Protein AF-A0A931V2C5-F1 (afdb_monomer_lite)

Secondary structure (DSSP, 8-state):
---HHHHHHHHHHHHHHHHHHHHHHHHTT--TTSEEEEETTTTEEEEEETTEEEE--EEEEEEEEETTTTEEEETTT-TTS-GGGGHHHHHHHHHHHHHT-GGGT-SEEE-SSHHHHHHHHHHHHHHTT-SEEEEEEETTEEEEEEEE-PSP--S-TTHHHHHHHTTS-S---PPPPPPP-------------------------------PPPP-PPPP--GGGSPPHHHHHHHHHHHHHTS-HHHHTTEEEEEEEEEEEPPSSSTT--EEEEEEEEEETTS-PPEEEPPPHHHHHHHHHHHHHHHHTT---SEEEEEEEEETTEEEEEEEEE-

Sequence (335 aa):
MPTSTEKFQKLLAAYEDEVQRKQHKMGRRVDPRDEVQPNWITGYCTFLRGQTVVWSPSFELIGTWRPSTGSWLWGFADPSVEWKLRTRMEEVRKQGASWGIDMLVHETLTLASEQQAWELATVATAVTRADAMYRLQEADEQRFLALFDGPPASRSSTSMRALRESQMNMPAVQIPPNPASPALRRLATPMPASSPGGWHGPGGSLPASSVSAPASSAPAPSSEREPTAATHAEIAQRLFDVVPYIHQQHIGTITLLARAVPPTGPIGSVAFDLKLTLRPSTGGPDVHLQPTAALHDALVSLWMRCRDRGAGYRFITARLENGPQGLVPHIVLEW

Structure (mmCIF, N/CA/C/O backbone):
data_AF-A0A931V2C5-F1
#
_entry.id   AF-A0A931V2C5-F1
#
loop_
_atom_site.group_PDB
_atom_site.id
_atom_site.type_symbol
_atom_site.label_atom_id
_atom_site.label_alt_id
_atom_site.label_comp_id
_atom_site.label_asym_id
_atom_site.label_entity_id
_atom_site.label_seq_id
_atom_site.pdbx_PDB_ins_code
_atom_site.Cartn_x
_atom_site.Cartn_y
_atom_site.Cartn_z
_atom_site.occupancy
_atom_site.B_iso_or_equiv
_atom_site.auth_seq_id
_atom_site.auth_comp_id
_atom_site.auth_asym_id
_atom_site.auth_atom_id
_atom_site.pdbx_PDB_model_num
ATOM 1 N N . MET A 1 1 ? -24.639 -7.459 25.568 1.00 86.25 1 MET A N 1
ATOM 2 C CA . MET A 1 1 ? -23.821 -7.563 24.340 1.00 86.25 1 MET A CA 1
ATOM 3 C C . MET A 1 1 ? -22.645 -6.617 24.501 1.00 86.25 1 MET A C 1
ATOM 5 O O . MET A 1 1 ? -22.901 -5.515 24.971 1.00 86.25 1 MET A O 1
ATOM 9 N N . PRO A 1 2 ? -21.407 -7.025 24.182 1.00 94.31 2 PRO A N 1
ATOM 10 C CA . PRO A 1 2 ? -20.257 -6.133 24.282 1.00 94.31 2 PRO A CA 1
ATOM 11 C C . PRO A 1 2 ? -20.396 -4.959 23.305 1.00 94.31 2 PRO A C 1
ATOM 13 O O . PRO A 1 2 ? -20.860 -5.146 22.173 1.00 94.31 2 PRO A O 1
ATOM 16 N N . THR A 1 3 ? -20.006 -3.767 23.747 1.00 97.62 3 THR A N 1
ATOM 17 C CA . THR A 1 3 ? -19.972 -2.551 22.924 1.00 97.62 3 THR A CA 1
ATOM 18 C C . THR A 1 3 ? -18.904 -2.656 21.829 1.00 97.62 3 THR A C 1
ATOM 20 O O . THR A 1 3 ? -17.984 -3.472 21.909 1.00 97.62 3 THR A O 1
ATOM 23 N N . SER A 1 4 ? -19.011 -1.815 20.798 1.00 97.19 4 SER A N 1
ATOM 24 C CA . SER A 1 4 ? -18.011 -1.698 19.723 1.00 97.19 4 SER A CA 1
ATOM 25 C C . SER A 1 4 ? -16.592 -1.482 20.281 1.00 97.19 4 SER A C 1
ATOM 27 O O . SER A 1 4 ? -15.657 -2.197 19.917 1.00 97.19 4 SER A O 1
ATOM 29 N N . THR A 1 5 ? -16.455 -0.593 21.271 1.00 97.56 5 THR A N 1
ATOM 30 C CA . THR A 1 5 ? -15.188 -0.304 21.958 1.00 97.56 5 THR A CA 1
ATOM 31 C C . THR A 1 5 ? -14.649 -1.503 22.740 1.00 97.56 5 THR A C 1
ATOM 33 O O . THR A 1 5 ? -13.467 -1.817 22.635 1.00 97.56 5 THR A O 1
ATOM 36 N N . GLU A 1 6 ? -15.492 -2.217 23.494 1.00 98.12 6 GLU A N 1
ATOM 37 C CA . GLU A 1 6 ? -15.067 -3.413 24.243 1.00 98.12 6 GLU A CA 1
ATOM 38 C C . GLU A 1 6 ? -14.573 -4.524 23.309 1.00 98.12 6 GLU A C 1
ATOM 40 O O . GLU A 1 6 ? -13.581 -5.196 23.601 1.00 98.12 6 GLU A O 1
ATOM 45 N N . LYS A 1 7 ? -15.236 -4.707 22.160 1.00 98.44 7 LYS A N 1
ATOM 46 C CA . LYS A 1 7 ? -14.791 -5.654 21.131 1.00 98.44 7 LYS A CA 1
ATOM 47 C C . LYS A 1 7 ? -13.444 -5.249 20.537 1.00 98.44 7 LYS A C 1
ATOM 49 O O . LYS A 1 7 ? -12.586 -6.115 20.387 1.00 98.44 7 LYS A O 1
ATOM 54 N N . PHE A 1 8 ? -13.253 -3.964 20.231 1.00 98.38 8 PHE A N 1
ATOM 55 C CA . PHE A 1 8 ? -11.980 -3.447 19.726 1.00 98.38 8 PHE A CA 1
ATOM 56 C C . PHE A 1 8 ? -10.843 -3.675 20.725 1.00 98.38 8 PHE A C 1
ATOM 58 O O . PHE A 1 8 ? -9.819 -4.237 20.357 1.00 98.38 8 PHE A O 1
ATOM 65 N N . GLN A 1 9 ? -11.045 -3.330 21.998 1.00 98.44 9 GLN A N 1
ATOM 66 C CA . GLN A 1 9 ? -10.029 -3.511 23.039 1.00 98.44 9 GLN A CA 1
ATOM 67 C C . GLN A 1 9 ? -9.667 -4.988 23.245 1.00 98.44 9 GLN A C 1
ATOM 69 O O . GLN A 1 9 ? -8.495 -5.338 23.367 1.00 98.44 9 GLN A O 1
ATOM 74 N N . LYS A 1 10 ? -10.657 -5.888 23.192 1.00 98.19 10 LYS A N 1
ATOM 75 C CA . LYS A 1 10 ? -10.404 -7.335 23.223 1.00 98.19 10 LYS A CA 1
ATOM 76 C C . LYS A 1 10 ? -9.586 -7.810 22.017 1.00 98.19 10 LYS A C 1
ATOM 78 O O . LYS A 1 10 ? -8.737 -8.684 22.166 1.00 98.19 10 LYS A O 1
ATOM 83 N N . LEU A 1 11 ? -9.860 -7.265 20.832 1.00 97.88 11 LEU A N 1
ATOM 84 C CA . LEU A 1 11 ? -9.145 -7.598 19.602 1.00 97.88 11 LEU A CA 1
ATOM 85 C C . LEU A 1 11 ? -7.701 -7.080 19.627 1.00 97.88 11 LEU A C 1
ATOM 87 O O . LEU A 1 11 ? -6.785 -7.818 19.281 1.00 97.88 11 LEU A O 1
ATOM 91 N N . LEU A 1 12 ? -7.502 -5.842 20.083 1.00 98.00 12 LEU A N 1
ATOM 92 C CA . LEU A 1 12 ? -6.189 -5.235 20.276 1.00 98.00 12 LEU A CA 1
ATOM 93 C C . LEU A 1 12 ? -5.324 -6.098 21.199 1.00 98.00 12 LEU A C 1
ATOM 95 O O . LEU A 1 12 ? -4.242 -6.516 20.794 1.00 98.00 12 LEU A O 1
ATOM 99 N N . ALA A 1 13 ? -5.843 -6.452 22.378 1.00 97.88 13 ALA A N 1
ATOM 100 C CA . ALA A 1 13 ? -5.136 -7.300 23.336 1.00 97.88 13 ALA A CA 1
ATOM 101 C C . ALA A 1 13 ? -4.763 -8.680 22.757 1.00 97.88 13 ALA A C 1
ATOM 103 O O . ALA A 1 13 ? -3.748 -9.258 23.131 1.00 97.88 13 ALA A O 1
ATOM 104 N N . ALA A 1 14 ? -5.561 -9.217 21.827 1.00 98.12 14 ALA A N 1
ATOM 105 C CA . ALA A 1 14 ? -5.266 -10.491 21.173 1.00 98.12 14 ALA A CA 1
ATOM 106 C C . ALA A 1 14 ? -4.125 -10.403 20.141 1.00 98.12 14 ALA A C 1
ATOM 108 O O . ALA A 1 14 ? -3.489 -11.419 19.856 1.00 98.12 14 ALA A O 1
ATOM 109 N N . TYR A 1 15 ? -3.870 -9.219 19.573 1.00 97.56 15 TYR A N 1
ATOM 110 C CA . TYR A 1 15 ? -2.898 -9.023 18.493 1.00 97.56 15 TYR A CA 1
ATOM 111 C C . TYR A 1 15 ? -1.631 -8.268 18.895 1.00 97.56 15 TYR A C 1
ATOM 113 O O . TYR A 1 15 ? -0.630 -8.364 18.181 1.00 97.56 15 TYR A O 1
ATOM 121 N N . GLU A 1 16 ? -1.647 -7.551 20.017 1.00 94.31 16 GLU A N 1
ATOM 122 C CA . GLU A 1 16 ? -0.544 -6.697 20.466 1.00 94.31 16 GLU A CA 1
ATOM 123 C C . GLU A 1 16 ? 0.798 -7.446 20.504 1.00 94.31 16 GLU A C 1
ATOM 125 O O . GLU A 1 16 ? 1.749 -7.036 19.835 1.00 94.31 16 GLU A O 1
ATOM 130 N N . ASP A 1 17 ? 0.849 -8.609 21.159 1.00 95.00 17 ASP A N 1
ATOM 131 C CA . ASP A 1 17 ? 2.060 -9.437 21.252 1.00 95.00 17 ASP A CA 1
ATOM 132 C C . ASP A 1 17 ? 2.593 -9.882 19.880 1.00 95.00 17 ASP A C 1
ATOM 134 O O . ASP A 1 17 ? 3.806 -9.946 19.648 1.00 95.00 17 ASP A O 1
ATOM 138 N N . GLU A 1 18 ? 1.704 -10.241 18.950 1.00 96.75 18 GLU A N 1
ATOM 139 C CA . GLU A 1 18 ? 2.108 -10.668 17.609 1.00 96.75 18 GLU A CA 1
ATOM 140 C C . GLU A 1 18 ? 2.740 -9.509 16.839 1.00 96.75 18 GLU A C 1
ATOM 142 O O . GLU A 1 18 ? 3.832 -9.658 16.274 1.00 96.75 18 GLU A O 1
ATOM 147 N N . VAL A 1 19 ? 2.072 -8.355 16.839 1.00 95.12 19 VAL A N 1
ATOM 148 C CA . VAL A 1 19 ? 2.539 -7.158 16.141 1.00 95.12 19 VAL A CA 1
ATOM 149 C C . VAL A 1 19 ? 3.826 -6.642 16.776 1.00 95.12 19 VAL A C 1
ATOM 151 O O . VAL A 1 19 ? 4.760 -6.301 16.053 1.00 95.12 19 VAL A O 1
ATOM 154 N N . GLN A 1 20 ? 3.958 -6.677 18.102 1.00 93.69 20 GLN A N 1
ATOM 155 C CA . GLN A 1 20 ? 5.188 -6.282 18.785 1.00 93.69 20 GLN A CA 1
ATOM 156 C C . GLN A 1 20 ? 6.372 -7.185 18.402 1.00 93.69 20 GLN A C 1
ATOM 158 O O . GLN A 1 20 ? 7.465 -6.687 18.121 1.00 93.69 20 GLN A O 1
ATOM 163 N N . ARG A 1 21 ? 6.173 -8.509 18.302 1.00 95.25 21 ARG A N 1
ATOM 164 C CA . ARG A 1 21 ? 7.218 -9.434 17.813 1.00 95.25 21 ARG A CA 1
ATOM 165 C C . ARG A 1 21 ? 7.632 -9.131 16.372 1.00 95.25 21 ARG A C 1
ATOM 167 O O . ARG A 1 21 ? 8.823 -9.170 16.052 1.00 95.25 21 ARG A O 1
ATOM 174 N N . LYS A 1 22 ? 6.663 -8.822 15.510 1.00 94.50 22 LYS A N 1
ATOM 175 C CA . LYS A 1 22 ? 6.876 -8.400 14.117 1.00 94.50 22 LYS A CA 1
ATOM 176 C C . LYS A 1 22 ? 7.671 -7.092 14.028 1.00 94.50 22 LYS A C 1
ATOM 178 O O . LYS A 1 22 ? 8.692 -7.041 13.341 1.00 94.50 22 LYS A O 1
ATOM 183 N N . GLN A 1 23 ? 7.307 -6.096 14.834 1.00 92.06 23 GLN A N 1
ATOM 184 C CA . GLN A 1 23 ? 8.038 -4.832 14.956 1.00 92.06 23 GLN A CA 1
ATOM 185 C C . GLN A 1 23 ? 9.469 -5.027 15.457 1.00 92.06 23 GLN A C 1
ATOM 187 O O . GLN A 1 23 ? 10.400 -4.451 14.898 1.00 92.06 23 GLN A O 1
ATOM 192 N N . HIS A 1 24 ? 9.682 -5.900 16.445 1.00 89.81 24 HIS A N 1
ATOM 193 C CA . HIS A 1 24 ? 11.029 -6.231 16.919 1.00 89.81 24 HIS A CA 1
ATOM 194 C C . HIS A 1 24 ? 11.884 -6.878 15.825 1.00 89.81 24 HIS A C 1
ATOM 196 O O . HIS A 1 24 ? 13.068 -6.574 15.688 1.00 89.81 24 HIS A O 1
ATOM 202 N N . LYS A 1 25 ? 11.295 -7.757 15.004 1.00 92.88 25 LYS A N 1
ATOM 203 C CA . LYS A 1 25 ? 11.976 -8.353 13.844 1.00 92.88 25 LYS A CA 1
ATOM 204 C C . LYS A 1 25 ? 12.350 -7.287 12.807 1.00 92.88 25 LYS A C 1
ATOM 206 O O . LYS A 1 25 ? 13.467 -7.335 12.291 1.00 92.88 25 LYS A O 1
ATOM 211 N N . MET A 1 26 ? 11.464 -6.326 12.534 1.00 92.44 26 MET A N 1
ATOM 212 C CA . MET A 1 26 ? 11.751 -5.185 11.656 1.00 92.44 26 MET A CA 1
ATOM 213 C C . MET A 1 26 ? 12.874 -4.303 12.209 1.00 92.44 26 MET A C 1
ATOM 215 O O . MET A 1 26 ? 13.790 -3.960 11.465 1.00 92.44 26 MET A O 1
ATOM 219 N N . GLY A 1 27 ? 12.855 -3.991 13.508 1.00 88.56 27 GLY A N 1
ATOM 220 C CA . GLY A 1 27 ? 13.865 -3.153 14.164 1.00 88.56 27 GLY A CA 1
ATOM 221 C C . GLY A 1 27 ? 15.285 -3.729 14.130 1.00 88.56 27 GLY A C 1
ATOM 222 O O . GLY A 1 27 ? 16.250 -3.013 14.363 1.00 88.56 27 GLY A O 1
ATOM 223 N N . ARG A 1 28 ? 15.450 -5.017 13.792 1.00 92.38 28 ARG A N 1
ATOM 224 C CA . ARG A 1 28 ? 16.770 -5.613 13.512 1.00 92.38 28 ARG A CA 1
ATOM 225 C C . ARG A 1 28 ? 17.296 -5.307 12.108 1.00 92.38 28 ARG A C 1
ATOM 227 O O . ARG A 1 28 ? 18.480 -5.508 11.855 1.00 92.38 28 ARG A O 1
ATOM 234 N N . ARG A 1 29 ? 16.421 -4.913 11.181 1.00 92.44 29 ARG A N 1
ATOM 235 C CA . ARG A 1 29 ? 16.759 -4.604 9.784 1.00 92.44 29 ARG A CA 1
ATOM 236 C C . ARG A 1 29 ? 16.933 -3.104 9.574 1.00 92.44 29 ARG A C 1
ATOM 238 O O . ARG A 1 29 ? 17.895 -2.695 8.930 1.00 92.44 29 ARG A O 1
ATOM 245 N N . VAL A 1 30 ? 16.009 -2.320 10.121 1.00 93.69 30 VAL A N 1
ATOM 246 C CA . VAL A 1 30 ? 15.920 -0.868 9.933 1.00 93.69 30 VAL A CA 1
ATOM 247 C C . VAL A 1 30 ? 16.452 -0.145 11.166 1.00 93.69 30 VAL A C 1
ATOM 249 O O . VAL A 1 30 ? 16.073 -0.475 12.288 1.00 93.69 30 VAL A O 1
ATOM 252 N N . ASP A 1 31 ? 17.302 0.853 10.947 1.00 93.12 31 ASP A N 1
ATOM 253 C CA . ASP A 1 31 ? 17.761 1.792 11.970 1.00 93.12 31 ASP A CA 1
ATOM 254 C C . ASP A 1 31 ? 16.848 3.035 11.983 1.00 93.12 31 ASP A C 1
ATOM 256 O O . ASP A 1 31 ? 16.437 3.491 10.915 1.00 93.12 31 ASP A O 1
ATOM 260 N N . PRO A 1 32 ? 16.537 3.638 13.146 1.00 90.44 32 PRO A N 1
ATOM 261 C CA . PRO A 1 32 ? 15.770 4.886 13.214 1.00 90.44 32 PRO A CA 1
ATOM 262 C C . PRO A 1 32 ? 16.357 6.065 12.419 1.00 90.44 32 PRO A C 1
ATOM 264 O O . PRO A 1 32 ? 15.652 7.042 12.182 1.00 90.44 32 PRO A O 1
ATOM 267 N N . ARG A 1 33 ? 17.643 6.008 12.050 1.00 94.44 33 ARG A N 1
ATOM 268 C CA . ARG A 1 33 ? 18.335 7.007 11.220 1.00 94.44 33 ARG A CA 1
ATOM 269 C C . ARG A 1 33 ? 18.285 6.700 9.725 1.00 94.44 33 ARG A C 1
ATOM 271 O O . ARG A 1 33 ? 18.785 7.510 8.946 1.00 94.44 33 ARG A O 1
ATOM 278 N N . ASP A 1 34 ? 17.765 5.540 9.331 1.00 95.12 34 ASP A N 1
ATOM 279 C CA . ASP A 1 34 ? 17.601 5.212 7.921 1.00 95.12 34 ASP A CA 1
ATOM 280 C C . ASP A 1 34 ? 16.578 6.178 7.297 1.00 95.12 34 ASP A C 1
ATOM 282 O O . ASP A 1 34 ? 15.530 6.475 7.872 1.00 95.12 34 ASP A O 1
ATOM 286 N N . GLU A 1 35 ? 16.895 6.690 6.113 1.00 96.69 35 GLU A N 1
ATOM 287 C CA . GLU A 1 35 ? 15.992 7.543 5.349 1.00 96.69 35 GLU A CA 1
ATOM 288 C C . GLU A 1 35 ? 14.876 6.683 4.751 1.00 96.69 35 GLU A C 1
ATOM 290 O O . GLU A 1 35 ? 15.134 5.624 4.172 1.00 96.69 35 GLU A O 1
ATOM 295 N N . VAL A 1 36 ? 13.630 7.137 4.886 1.00 97.06 36 VAL A N 1
ATOM 296 C CA . VAL A 1 36 ? 12.447 6.393 4.448 1.00 97.06 36 VAL A CA 1
ATOM 297 C C . VAL A 1 36 ? 11.797 7.096 3.269 1.00 97.06 36 VAL A C 1
ATOM 299 O O . VAL A 1 36 ? 11.397 8.252 3.363 1.00 97.06 36 VAL A O 1
ATOM 302 N N . GLN A 1 37 ? 11.681 6.377 2.156 1.00 96.69 37 GLN A N 1
ATOM 303 C CA . GLN A 1 37 ? 11.157 6.882 0.892 1.00 96.69 37 GLN A CA 1
ATOM 304 C C . GLN A 1 37 ? 9.975 6.018 0.424 1.00 96.69 37 GLN A C 1
ATOM 306 O O . GLN A 1 37 ? 10.176 5.029 -0.295 1.00 96.69 37 GLN A O 1
ATOM 311 N N . PRO A 1 38 ? 8.733 6.342 0.830 1.00 95.44 38 PRO A N 1
ATOM 312 C CA . PRO A 1 38 ? 7.544 5.719 0.265 1.00 95.44 38 PRO A CA 1
ATOM 313 C C . PRO A 1 38 ? 7.326 6.189 -1.176 1.00 95.44 38 PRO A C 1
ATOM 315 O O . PRO A 1 38 ? 7.303 7.381 -1.476 1.00 95.44 38 PRO A O 1
ATOM 318 N N . ASN A 1 39 ? 7.118 5.242 -2.082 1.00 94.00 39 ASN A N 1
ATOM 319 C CA . ASN A 1 39 ? 6.709 5.505 -3.451 1.00 94.00 39 ASN A CA 1
ATOM 320 C C . ASN A 1 39 ? 5.232 5.125 -3.611 1.00 94.00 39 ASN A C 1
ATOM 322 O O . ASN A 1 39 ? 4.895 3.967 -3.862 1.00 94.00 39 ASN A O 1
ATOM 326 N N . TRP A 1 40 ? 4.361 6.128 -3.491 1.00 92.25 40 TRP A N 1
ATOM 327 C CA . TRP A 1 40 ? 2.898 6.013 -3.558 1.00 92.25 40 TRP A CA 1
ATOM 328 C C . TRP A 1 40 ? 2.360 5.525 -4.909 1.00 92.25 40 TRP A C 1
ATOM 330 O O . TRP A 1 40 ? 1.233 5.048 -4.990 1.00 92.25 40 TRP A O 1
ATOM 340 N N . ILE A 1 41 ? 3.171 5.591 -5.967 1.00 85.38 41 ILE A N 1
ATOM 341 C CA . ILE A 1 41 ? 2.804 5.069 -7.287 1.00 85.38 41 ILE A CA 1
ATOM 342 C C . ILE A 1 41 ? 3.056 3.565 -7.338 1.00 85.38 41 ILE A C 1
ATOM 344 O O . ILE A 1 41 ? 2.230 2.809 -7.840 1.00 85.38 41 ILE A O 1
ATOM 348 N N . THR A 1 42 ? 4.201 3.102 -6.843 1.00 86.69 42 THR A N 1
ATOM 349 C CA . THR A 1 42 ? 4.594 1.684 -6.941 1.00 86.69 42 THR A CA 1
ATOM 350 C C . THR A 1 42 ? 4.109 0.840 -5.766 1.00 86.69 42 THR A C 1
ATOM 352 O O . THR A 1 42 ? 3.982 -0.372 -5.913 1.00 86.69 42 THR A O 1
ATOM 355 N N . GLY A 1 43 ? 3.826 1.464 -4.620 1.00 91.44 43 GLY A N 1
ATOM 356 C CA . GLY A 1 43 ? 3.501 0.765 -3.380 1.00 91.44 43 GLY A CA 1
ATOM 357 C C . GLY A 1 43 ? 4.713 0.181 -2.667 1.00 91.44 43 GLY A C 1
ATOM 358 O O . GLY A 1 43 ? 4.543 -0.754 -1.896 1.00 91.44 43 GLY A O 1
ATOM 359 N N . TYR A 1 44 ? 5.927 0.681 -2.921 1.00 94.31 44 TYR A N 1
ATOM 360 C CA . TYR A 1 44 ? 7.143 0.267 -2.209 1.00 94.31 44 TYR A CA 1
ATOM 361 C C . TYR A 1 44 ? 7.651 1.364 -1.283 1.00 94.31 44 TYR A C 1
ATOM 363 O O . TYR A 1 44 ? 7.659 2.538 -1.647 1.00 94.31 44 TYR A O 1
ATOM 371 N N . CYS A 1 45 ? 8.097 0.978 -0.092 1.00 95.06 45 CYS A N 1
ATOM 372 C CA . CYS A 1 45 ? 8.690 1.876 0.888 1.00 95.06 45 CYS A CA 1
ATOM 373 C C . CYS A 1 45 ? 10.161 1.518 1.037 1.00 95.06 45 CYS A C 1
ATOM 375 O O . CYS A 1 45 ? 10.479 0.429 1.497 1.00 95.06 45 CYS A O 1
ATOM 377 N N . THR A 1 46 ? 11.066 2.391 0.600 1.00 95.88 46 THR A N 1
ATOM 378 C CA . THR A 1 46 ? 12.503 2.094 0.607 1.00 95.88 46 THR A CA 1
ATOM 379 C C . THR A 1 46 ? 13.172 2.706 1.826 1.00 95.88 46 THR A C 1
ATOM 381 O O . THR A 1 46 ? 13.042 3.900 2.069 1.00 95.88 46 THR A O 1
ATOM 384 N N . PHE A 1 47 ? 13.920 1.885 2.555 1.00 95.94 47 PHE A N 1
ATOM 385 C CA . PHE A 1 47 ? 14.755 2.277 3.683 1.00 95.94 47 PHE A CA 1
ATOM 386 C C . PHE A 1 47 ? 16.212 2.357 3.223 1.00 95.94 47 PHE A C 1
ATOM 388 O O . PHE A 1 47 ? 16.776 1.370 2.728 1.00 95.94 47 PHE A O 1
ATOM 395 N N . LEU A 1 48 ? 16.821 3.530 3.372 1.00 95.56 48 LEU A N 1
ATOM 396 C CA . LEU A 1 48 ? 18.166 3.849 2.905 1.00 95.56 48 LEU A CA 1
ATOM 397 C C . LEU A 1 48 ? 19.096 4.154 4.075 1.00 95.56 48 LEU A C 1
ATOM 399 O O . LEU A 1 48 ? 18.786 4.961 4.945 1.00 95.56 48 LEU A O 1
ATOM 403 N N . ARG A 1 49 ? 20.303 3.590 4.031 1.00 95.62 49 ARG A N 1
ATOM 404 C CA . ARG A 1 49 ? 21.407 3.968 4.916 1.00 95.62 49 ARG A CA 1
ATOM 405 C C . ARG A 1 49 ? 22.487 4.642 4.091 1.00 95.62 49 ARG A C 1
ATOM 407 O O . ARG A 1 49 ? 23.279 3.982 3.412 1.00 95.62 49 ARG A O 1
ATOM 414 N N . GLY A 1 50 ? 22.473 5.971 4.091 1.00 96.31 50 GLY A N 1
ATOM 415 C CA . GLY A 1 50 ? 23.296 6.771 3.188 1.00 96.31 50 GLY A CA 1
ATOM 416 C C . GLY A 1 50 ? 22.853 6.593 1.735 1.00 96.31 50 GLY A C 1
ATOM 417 O O . GLY A 1 50 ? 21.891 7.207 1.299 1.00 96.31 50 GLY A O 1
ATOM 418 N N . GLN A 1 51 ? 23.571 5.782 0.959 1.00 94.00 51 GLN A N 1
ATOM 419 C CA . GLN A 1 51 ? 23.242 5.500 -0.452 1.00 94.00 51 GLN A CA 1
ATOM 420 C C . GLN A 1 51 ? 22.874 4.029 -0.692 1.00 94.00 51 GLN A C 1
ATOM 422 O O . GLN A 1 51 ? 22.654 3.618 -1.830 1.00 94.00 51 GLN A O 1
ATOM 427 N N . THR A 1 52 ? 22.822 3.228 0.372 1.00 94.62 52 THR A N 1
ATOM 428 C CA . THR A 1 52 ? 22.568 1.790 0.297 1.00 94.62 52 THR A CA 1
ATOM 429 C C . THR A 1 52 ? 21.120 1.498 0.661 1.00 94.62 52 THR A C 1
ATOM 431 O O . THR A 1 52 ? 20.668 1.883 1.737 1.00 94.62 52 THR A O 1
ATOM 434 N N . VAL A 1 53 ? 20.413 0.765 -0.202 1.00 93.69 53 VAL A N 1
ATOM 435 C CA . VAL A 1 53 ? 19.093 0.202 0.117 1.00 93.69 53 VAL A CA 1
ATOM 436 C C . VAL A 1 53 ? 19.265 -0.913 1.141 1.00 93.69 53 VAL A C 1
ATOM 438 O O . VAL A 1 53 ? 19.887 -1.934 0.851 1.00 93.69 53 VAL A O 1
ATOM 441 N N . VAL A 1 54 ? 18.714 -0.713 2.336 1.00 95.25 54 VAL A N 1
ATOM 442 C CA . VAL A 1 54 ? 18.728 -1.703 3.421 1.00 95.25 54 VAL A CA 1
ATOM 443 C C . VAL A 1 54 ? 17.539 -2.647 3.289 1.00 95.25 54 VAL A C 1
ATOM 445 O O . VAL A 1 54 ? 17.671 -3.856 3.476 1.00 95.25 54 VAL A O 1
ATOM 448 N N . TRP A 1 55 ? 16.374 -2.099 2.946 1.00 94.12 55 TRP A N 1
ATOM 449 C CA . TRP A 1 55 ? 15.127 -2.842 2.814 1.00 94.12 55 TRP A CA 1
ATOM 450 C C . TRP A 1 55 ? 14.150 -2.065 1.926 1.00 94.12 55 TRP A C 1
ATOM 452 O O . TRP A 1 55 ? 14.159 -0.838 1.923 1.00 94.12 55 TRP A O 1
ATOM 462 N N . SER A 1 56 ? 13.330 -2.763 1.143 1.00 94.75 56 SER A N 1
ATOM 463 C CA . SER A 1 56 ? 12.321 -2.138 0.277 1.00 94.75 56 SER A CA 1
ATOM 464 C C . SER A 1 56 ? 11.060 -3.011 0.226 1.00 94.75 56 SER A C 1
ATOM 466 O O . SER A 1 56 ? 10.848 -3.743 -0.743 1.00 94.75 56 SER A O 1
ATOM 468 N N . PRO A 1 57 ? 10.274 -3.056 1.317 1.00 95.44 57 PRO A N 1
ATOM 469 C CA . PRO A 1 57 ? 9.011 -3.779 1.358 1.00 95.44 57 PRO A CA 1
ATOM 470 C C . PRO A 1 57 ? 7.957 -3.096 0.491 1.00 95.44 57 PRO A C 1
ATOM 472 O O . PRO A 1 57 ? 7.998 -1.885 0.255 1.00 95.44 57 PRO A O 1
ATOM 475 N N . SER A 1 58 ? 6.958 -3.876 0.084 1.00 95.12 58 SER A N 1
ATOM 476 C CA . SER A 1 58 ? 5.698 -3.278 -0.356 1.00 95.12 58 SER A CA 1
ATOM 477 C C . SER A 1 58 ? 4.943 -2.725 0.855 1.00 95.12 58 SER A C 1
ATOM 479 O O . SER A 1 58 ? 5.112 -3.229 1.968 1.00 95.12 58 SER A O 1
ATOM 481 N N . PHE A 1 59 ? 4.120 -1.700 0.668 1.00 96.62 59 PHE A N 1
ATOM 482 C CA . PHE A 1 59 ? 3.349 -1.098 1.745 1.00 96.62 59 PHE A CA 1
ATOM 483 C C . PHE A 1 59 ? 1.933 -0.722 1.313 1.00 96.62 59 PHE A C 1
ATOM 485 O O . PHE A 1 59 ? 1.657 -0.527 0.131 1.00 96.62 59 PHE A O 1
ATOM 492 N N . GLU A 1 60 ? 1.052 -0.587 2.299 1.00 97.12 60 GLU A N 1
ATOM 493 C CA . GLU A 1 60 ? -0.255 0.060 2.160 1.00 97.12 60 GLU A CA 1
ATOM 494 C C . GLU A 1 60 ? -0.426 1.099 3.273 1.00 97.12 60 GLU A C 1
ATOM 496 O O . GLU A 1 60 ? 0.102 0.924 4.377 1.00 97.12 60 GLU A O 1
ATOM 501 N N . LEU A 1 61 ? -1.139 2.192 2.987 1.00 98.00 61 LEU A N 1
ATOM 502 C CA . LEU A 1 61 ? -1.471 3.188 4.006 1.00 98.00 61 LEU A CA 1
ATOM 503 C C . LEU A 1 61 ? -2.548 2.610 4.914 1.00 98.00 61 LEU A C 1
ATOM 505 O O . LEU A 1 61 ? -3.638 2.322 4.439 1.00 98.00 61 LEU A O 1
ATOM 509 N N . ILE A 1 62 ? -2.268 2.487 6.207 1.00 98.50 62 ILE A N 1
ATOM 510 C CA . ILE A 1 62 ? -3.280 2.138 7.203 1.00 98.50 62 ILE A CA 1
ATOM 511 C C . ILE A 1 62 ? -4.184 3.340 7.455 1.00 98.50 62 ILE A C 1
ATOM 513 O O . ILE A 1 62 ? -5.403 3.246 7.336 1.00 98.50 62 ILE A O 1
ATOM 517 N N . GLY A 1 63 ? -3.581 4.482 7.768 1.00 98.38 63 GLY A N 1
ATOM 518 C CA . GLY A 1 63 ? -4.297 5.731 7.968 1.00 98.38 63 GLY A CA 1
ATOM 519 C C . GLY A 1 63 ? -3.372 6.886 8.315 1.00 98.38 63 GLY A C 1
ATOM 520 O O . GLY A 1 63 ? -2.171 6.706 8.543 1.00 98.38 63 GLY A O 1
ATOM 521 N N . THR A 1 64 ? -3.963 8.071 8.336 1.00 98.56 64 THR A N 1
ATOM 522 C CA . THR A 1 64 ? -3.292 9.343 8.584 1.00 98.56 64 THR A CA 1
ATOM 523 C C . THR A 1 64 ? -3.900 9.982 9.822 1.00 98.56 64 THR A C 1
ATOM 525 O O . THR A 1 64 ? -5.103 10.241 9.866 1.00 98.56 64 THR A O 1
ATOM 528 N N . TRP A 1 65 ? -3.071 10.245 10.827 1.00 98.62 65 TRP A N 1
ATOM 529 C CA . TRP A 1 65 ? -3.451 10.964 12.036 1.00 98.62 65 TRP A CA 1
ATOM 530 C C . TRP A 1 65 ? -2.943 12.402 11.984 1.00 98.62 65 TRP A C 1
ATOM 532 O O . TRP A 1 65 ? -1.764 12.636 11.724 1.00 98.62 65 TRP A O 1
ATOM 542 N N . ARG A 1 66 ? -3.812 13.371 12.279 1.00 98.44 66 ARG A N 1
ATOM 543 C CA . ARG A 1 66 ? -3.453 14.789 12.372 1.00 98.44 66 ARG A CA 1
ATOM 544 C C . ARG A 1 66 ? -3.528 15.260 13.831 1.00 98.44 66 ARG A C 1
ATOM 546 O O . ARG A 1 66 ? -4.631 15.560 14.303 1.00 98.44 66 ARG A O 1
ATOM 553 N N . PRO A 1 67 ? -2.387 15.413 14.536 1.00 97.88 67 PRO A N 1
ATOM 554 C CA . PRO A 1 67 ? -2.360 15.788 15.951 1.00 97.88 67 PRO A CA 1
ATOM 555 C C . PRO A 1 67 ? -3.096 17.094 16.265 1.00 97.88 67 PRO A C 1
ATOM 557 O O . PRO A 1 67 ? -3.736 17.201 17.305 1.00 97.88 67 PRO A O 1
ATOM 560 N N . SER A 1 68 ? -3.063 18.073 15.353 1.00 97.31 68 SER A N 1
ATOM 561 C CA . SER A 1 68 ? -3.699 19.384 15.554 1.00 97.31 68 SER A CA 1
ATOM 562 C C . SER A 1 68 ? -5.224 19.325 15.684 1.00 97.31 68 SER A C 1
ATOM 564 O O . SER A 1 68 ? -5.823 20.233 16.254 1.00 97.31 68 SER A O 1
ATOM 566 N N . THR A 1 69 ? -5.856 18.264 15.176 1.00 97.69 69 THR A N 1
ATOM 567 C CA . THR A 1 69 ? -7.321 18.091 15.191 1.00 97.69 69 THR A CA 1
ATOM 568 C C . THR A 1 69 ? -7.767 16.804 15.881 1.00 97.69 69 THR A C 1
ATOM 570 O O . THR A 1 69 ? -8.963 16.592 16.054 1.00 97.69 69 THR A O 1
ATOM 573 N N . GLY A 1 70 ? -6.828 15.918 16.226 1.00 97.94 70 GLY A N 1
ATOM 574 C CA . GLY A 1 70 ? -7.125 14.550 16.648 1.00 97.94 70 GLY A CA 1
ATOM 575 C C . GLY A 1 70 ? -7.750 13.687 15.545 1.00 97.94 70 GLY A C 1
ATOM 576 O O . GLY A 1 70 ? -8.147 12.561 15.823 1.00 97.94 70 GLY A O 1
ATOM 577 N N . SER A 1 71 ? -7.860 14.177 14.307 1.00 98.44 71 SER A N 1
ATOM 578 C CA . SER A 1 71 ? -8.533 13.458 13.224 1.00 98.44 71 SER A CA 1
ATOM 579 C C . SER A 1 71 ? -7.698 12.280 12.730 1.00 98.44 71 SER A C 1
ATOM 581 O O . SER A 1 71 ? -6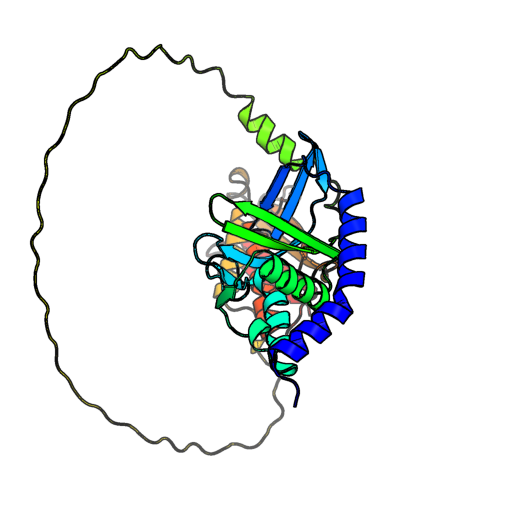.489 12.407 12.526 1.00 98.44 71 SER A O 1
ATOM 583 N N . TRP A 1 72 ? -8.355 11.147 12.516 1.00 98.62 72 TRP A N 1
ATOM 584 C CA . TRP A 1 72 ? -7.818 9.958 11.869 1.00 98.62 72 TRP A CA 1
ATOM 585 C C . TRP A 1 72 ? -8.607 9.672 10.599 1.00 98.62 72 TRP A C 1
ATOM 587 O O . TRP A 1 72 ? -9.822 9.492 10.664 1.00 98.62 72 TRP A O 1
ATOM 597 N N . LEU A 1 73 ? -7.914 9.591 9.467 1.00 98.56 73 LEU A N 1
ATOM 598 C CA . LEU A 1 73 ? -8.471 9.188 8.179 1.00 98.56 73 LEU A CA 1
ATOM 599 C C . LEU A 1 73 ? -7.914 7.817 7.797 1.00 98.56 73 LEU A C 1
ATOM 601 O O . LEU A 1 73 ? -6.700 7.649 7.693 1.00 98.56 73 LEU A O 1
ATOM 605 N N . TRP A 1 74 ? -8.786 6.839 7.567 1.00 98.62 74 TRP A N 1
ATOM 606 C CA . TRP A 1 74 ? -8.359 5.520 7.105 1.00 98.62 74 TRP A CA 1
ATOM 607 C C . TRP A 1 74 ? -7.826 5.555 5.672 1.00 98.62 74 TRP A C 1
ATOM 609 O O . TRP A 1 74 ? -8.381 6.225 4.803 1.00 98.62 74 TRP A O 1
ATOM 619 N N . GLY A 1 75 ? -6.810 4.739 5.383 1.00 97.88 75 GLY A N 1
ATOM 620 C CA . GLY A 1 75 ? -6.214 4.651 4.049 1.00 97.88 75 GLY A CA 1
ATOM 621 C C . GLY A 1 75 ? -7.168 4.132 2.969 1.00 97.88 75 GLY A C 1
ATOM 622 O O . GLY A 1 75 ? -7.007 4.478 1.802 1.00 97.88 75 GLY A O 1
ATOM 623 N N . PHE A 1 76 ? -8.212 3.370 3.330 1.00 97.50 76 PHE A N 1
ATOM 624 C CA . PHE A 1 76 ? -9.266 2.997 2.375 1.00 97.50 76 PHE A CA 1
ATOM 625 C C . PHE A 1 76 ? -10.132 4.198 1.94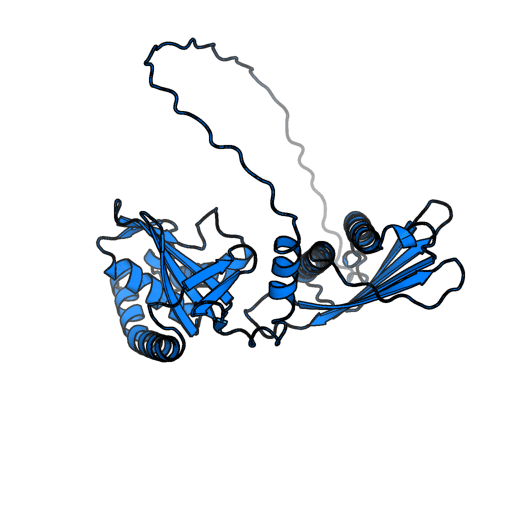6 1.00 97.50 76 PHE A C 1
ATOM 627 O O . PHE A 1 76 ? -10.661 4.212 0.831 1.00 97.50 76 PHE A O 1
ATOM 634 N N . ALA A 1 77 ? -10.254 5.210 2.808 1.00 97.81 77 ALA A N 1
ATOM 635 C CA . ALA A 1 77 ? -11.070 6.400 2.588 1.00 97.81 77 ALA A CA 1
ATOM 636 C C . ALA A 1 77 ? -10.268 7.587 2.035 1.00 97.81 77 ALA A C 1
ATOM 638 O O . A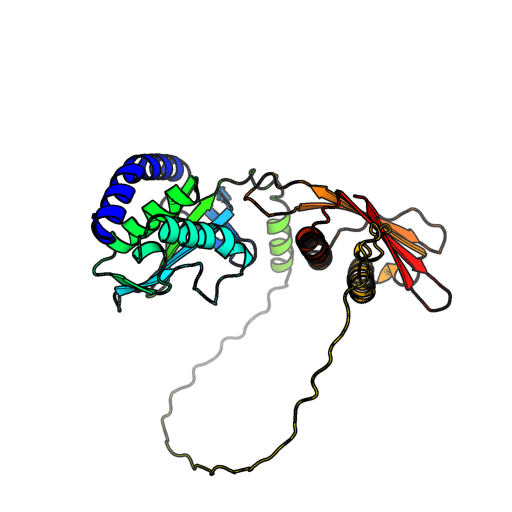LA A 1 77 ? -10.859 8.532 1.521 1.00 97.81 77 ALA A O 1
ATOM 639 N N . ASP A 1 78 ? -8.937 7.547 2.108 1.00 96.69 78 ASP A N 1
ATOM 640 C CA . ASP A 1 78 ? -8.078 8.637 1.650 1.00 96.69 78 ASP A CA 1
ATOM 641 C C . ASP A 1 78 ? -8.085 8.753 0.113 1.00 96.69 78 ASP A C 1
ATOM 643 O O . ASP A 1 78 ? -7.535 7.881 -0.565 1.00 96.69 78 ASP A O 1
ATOM 647 N N . PRO A 1 79 ? -8.667 9.821 -0.475 1.00 94.62 79 PRO A N 1
ATOM 648 C CA . PRO A 1 79 ? -8.774 9.975 -1.923 1.00 94.62 79 PRO A CA 1
ATOM 649 C C . PRO A 1 79 ? -7.416 10.131 -2.622 1.00 94.62 79 PRO A C 1
ATOM 651 O O . PRO A 1 79 ? -7.342 9.871 -3.821 1.00 94.62 79 PRO A O 1
ATOM 654 N N . SER A 1 80 ? -6.363 10.526 -1.901 1.00 92.62 80 SER A N 1
ATOM 655 C CA . SER A 1 80 ? -5.016 10.713 -2.454 1.00 92.62 80 SER A CA 1
ATOM 656 C C . SER A 1 80 ? -4.261 9.399 -2.674 1.00 92.62 80 SER A C 1
ATOM 658 O O . SER A 1 80 ? -3.279 9.360 -3.414 1.00 92.62 80 SER A O 1
ATOM 660 N N . VAL A 1 81 ? -4.725 8.308 -2.059 1.00 91.81 81 VAL A N 1
ATOM 661 C CA . VAL A 1 81 ? -4.092 6.993 -2.164 1.00 91.81 81 VAL A CA 1
ATOM 662 C C . VAL A 1 81 ? -4.600 6.266 -3.401 1.00 91.81 81 VAL A C 1
ATOM 664 O O . VAL A 1 81 ? -5.802 6.105 -3.591 1.00 91.81 81 VAL A O 1
ATOM 667 N N . GLU A 1 82 ? -3.697 5.753 -4.228 1.00 89.06 82 GLU A N 1
ATOM 668 C CA . GLU A 1 82 ? -4.053 4.908 -5.371 1.00 89.06 82 GLU A CA 1
ATOM 669 C C . GLU A 1 82 ? -4.898 3.696 -4.946 1.00 89.06 82 GLU A C 1
ATOM 671 O O . GLU A 1 82 ? -4.572 3.018 -3.972 1.00 89.06 82 GLU A O 1
ATOM 676 N N . TRP A 1 83 ? -5.952 3.371 -5.705 1.00 85.69 83 TRP A N 1
ATOM 677 C CA . TRP A 1 83 ? -6.899 2.283 -5.389 1.00 85.69 83 TRP A CA 1
ATOM 678 C C . TRP A 1 83 ? -6.201 0.964 -5.022 1.00 85.69 83 TRP A C 1
ATOM 680 O O . TRP A 1 83 ? -6.569 0.300 -4.054 1.00 85.69 83 TRP A O 1
ATOM 690 N N . LYS A 1 84 ? -5.144 0.605 -5.759 1.00 84.38 84 LYS A N 1
ATOM 691 C CA . LYS A 1 84 ? -4.388 -0.636 -5.537 1.00 84.38 84 LYS A CA 1
ATOM 692 C C . LYS A 1 84 ? -3.747 -0.722 -4.147 1.00 84.38 84 LYS A C 1
ATOM 694 O O . LYS A 1 84 ? -3.577 -1.827 -3.641 1.00 84.38 84 LYS A O 1
ATOM 699 N N . LEU A 1 85 ? -3.434 0.419 -3.528 1.00 88.50 85 LEU A N 1
ATOM 700 C CA . LEU A 1 85 ? -2.860 0.515 -2.181 1.00 88.50 85 LEU A CA 1
ATOM 701 C C . LEU A 1 85 ? -3.921 0.556 -1.072 1.00 88.50 85 LEU A C 1
ATOM 703 O O . LEU A 1 85 ? -3.568 0.705 0.095 1.00 88.50 85 LEU A O 1
ATOM 707 N N . ARG A 1 86 ? -5.209 0.443 -1.424 1.00 92.19 86 ARG A N 1
ATOM 708 C CA . ARG A 1 86 ? -6.329 0.400 -0.472 1.00 92.19 86 ARG A CA 1
ATOM 709 C C . ARG A 1 86 ? -6.864 -1.011 -0.243 1.00 92.19 86 ARG A C 1
ATOM 711 O O . ARG A 1 86 ? -7.669 -1.220 0.660 1.00 92.19 86 ARG A O 1
ATOM 718 N N . THR A 1 87 ? -6.454 -1.974 -1.068 1.00 90.19 87 THR A N 1
ATOM 719 C CA . THR A 1 87 ? -7.107 -3.285 -1.184 1.00 90.19 87 THR A CA 1
ATOM 720 C C . THR A 1 87 ? -7.162 -4.046 0.142 1.00 90.19 87 THR A C 1
ATOM 722 O O . THR A 1 87 ? -8.192 -4.643 0.454 1.00 90.19 87 THR A O 1
ATOM 725 N N . ARG A 1 88 ? -6.097 -4.025 0.956 1.00 94.75 88 ARG A N 1
ATOM 726 C CA . ARG A 1 88 ? -6.114 -4.705 2.259 1.00 94.75 88 ARG A CA 1
ATOM 727 C C . ARG A 1 88 ? -6.748 -3.869 3.354 1.00 94.75 88 ARG A C 1
ATOM 729 O O . ARG A 1 88 ? -7.328 -4.442 4.268 1.00 94.75 88 ARG A O 1
ATOM 736 N N . MET A 1 89 ? -6.696 -2.544 3.269 1.00 97.38 89 MET A N 1
ATOM 737 C CA . MET A 1 89 ? -7.453 -1.704 4.204 1.00 97.38 89 MET A CA 1
ATOM 738 C C . MET A 1 89 ? -8.960 -1.839 4.008 1.00 97.38 89 MET A C 1
ATOM 740 O O . MET A 1 89 ? -9.718 -1.808 4.972 1.00 97.38 89 MET A O 1
ATOM 744 N N . GLU A 1 90 ? -9.398 -2.098 2.782 1.00 96.00 90 GLU A N 1
ATOM 745 C CA . GLU A 1 90 ? -10.783 -2.452 2.502 1.00 96.00 90 GLU A CA 1
ATOM 746 C C . GLU A 1 90 ? -11.175 -3.794 3.153 1.00 96.00 90 GLU A C 1
ATOM 748 O O . GLU A 1 90 ? -12.309 -3.968 3.598 1.00 96.00 90 GLU A O 1
ATOM 753 N N . GLU A 1 91 ? -10.233 -4.732 3.286 1.00 94.81 91 GLU A N 1
ATOM 754 C CA . GLU A 1 91 ? -10.437 -5.971 4.045 1.00 94.81 91 GLU A CA 1
ATOM 755 C C . GLU A 1 91 ? -10.532 -5.715 5.558 1.00 94.81 91 GLU A C 1
ATOM 757 O O . GLU A 1 91 ? -11.393 -6.300 6.215 1.00 94.81 91 GLU A O 1
ATOM 762 N N . VAL A 1 92 ? -9.735 -4.786 6.106 1.00 98.06 92 VAL A N 1
ATOM 763 C CA . VAL A 1 92 ? -9.883 -4.327 7.505 1.00 98.06 92 VAL A CA 1
ATOM 764 C C . VAL A 1 92 ? -11.292 -3.787 7.739 1.00 98.06 92 VAL A C 1
ATOM 766 O O . VAL A 1 92 ? -11.947 -4.181 8.705 1.00 98.06 92 VAL A O 1
ATOM 769 N N . ARG A 1 93 ? -11.791 -2.955 6.818 1.00 98.44 93 ARG A N 1
ATOM 770 C CA . ARG A 1 93 ? -13.143 -2.383 6.871 1.00 98.44 93 ARG A CA 1
ATOM 771 C C . ARG A 1 93 ? -14.226 -3.461 6.864 1.00 98.44 93 ARG A C 1
ATOM 773 O O . ARG A 1 93 ? -15.133 -3.444 7.699 1.00 98.44 93 ARG A O 1
ATOM 780 N N . LYS A 1 94 ? -14.117 -4.434 5.953 1.00 97.56 94 LYS A N 1
ATOM 781 C CA . LYS A 1 94 ? -15.052 -5.567 5.842 1.00 97.56 94 LYS A CA 1
ATOM 782 C C . LYS A 1 94 ? -15.048 -6.444 7.092 1.00 97.56 94 LYS A C 1
ATOM 784 O O . LYS A 1 94 ? -16.119 -6.772 7.605 1.00 97.56 94 LYS A O 1
ATOM 789 N N . GLN A 1 95 ? -13.871 -6.793 7.611 1.00 97.94 95 GLN A N 1
ATOM 790 C CA . GLN A 1 95 ? -13.761 -7.577 8.843 1.00 97.94 95 GLN A CA 1
ATOM 791 C C . GLN A 1 95 ? -14.303 -6.806 10.048 1.00 97.94 95 GLN A C 1
ATOM 793 O O . GLN A 1 95 ? -15.103 -7.358 10.804 1.00 97.94 95 GLN A O 1
ATOM 798 N N . GLY A 1 96 ? -13.976 -5.518 10.170 1.00 98.31 96 GLY A N 1
ATOM 799 C CA . GLY A 1 96 ? -14.528 -4.625 11.188 1.00 98.31 96 GLY A CA 1
ATOM 800 C C . GLY A 1 96 ? -16.056 -4.598 11.195 1.00 98.31 96 GLY A C 1
ATOM 801 O O . GLY A 1 96 ? -16.672 -4.753 12.252 1.00 98.31 96 GLY A O 1
ATOM 802 N N . ALA A 1 97 ? -16.674 -4.511 10.013 1.00 98.31 97 ALA A N 1
ATOM 803 C CA . ALA A 1 97 ? -18.125 -4.578 9.863 1.00 98.31 97 ALA A CA 1
ATOM 804 C C . ALA A 1 97 ? -18.682 -5.939 10.308 1.00 98.31 97 ALA A C 1
ATOM 806 O O . ALA A 1 97 ? -19.663 -5.990 11.049 1.00 98.31 97 ALA A O 1
ATOM 807 N N . SER A 1 98 ? -18.023 -7.042 9.935 1.00 98.06 98 SER A N 1
ATOM 808 C CA . SER A 1 98 ? -18.432 -8.395 10.343 1.00 98.06 98 SER A CA 1
ATOM 809 C C . SER A 1 98 ? -18.359 -8.620 11.861 1.00 98.06 98 SER A C 1
ATOM 811 O O . SER A 1 98 ? -19.155 -9.372 12.423 1.00 98.06 98 SER A O 1
ATOM 813 N N . TRP A 1 99 ? -17.439 -7.935 12.546 1.00 98.12 99 TRP A N 1
ATOM 814 C CA . TRP A 1 99 ? -17.290 -7.994 14.001 1.00 98.12 99 TRP A CA 1
ATOM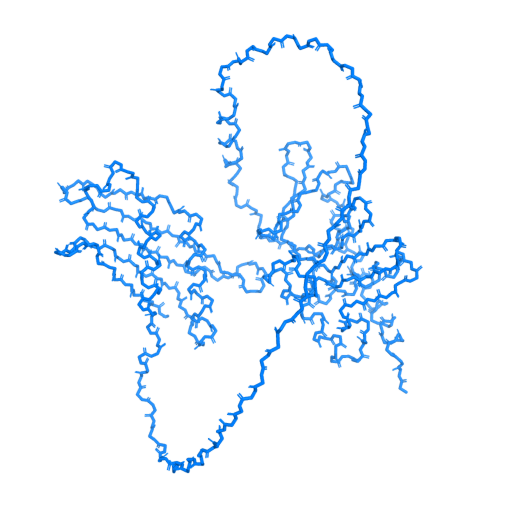 815 C C . TRP A 1 99 ? -18.200 -7.000 14.735 1.00 98.12 99 TRP A C 1
ATOM 817 O O . TRP A 1 99 ? -18.375 -7.098 15.956 1.00 98.12 99 TRP A O 1
ATOM 827 N N . GLY A 1 100 ? -18.818 -6.065 14.008 1.00 98.06 100 GLY A N 1
ATOM 828 C CA . GLY A 1 100 ? -19.557 -4.938 14.571 1.00 98.06 100 GLY A CA 1
ATOM 829 C C . GLY A 1 100 ? -18.647 -4.053 15.421 1.00 98.06 100 GLY A C 1
ATOM 830 O O . GLY A 1 100 ? -18.939 -3.850 16.602 1.00 98.06 100 GLY A O 1
ATOM 831 N N . ILE A 1 101 ? -17.512 -3.646 14.839 1.00 98.44 101 ILE A N 1
ATOM 832 C CA . ILE A 1 101 ? -16.524 -2.727 15.413 1.00 98.44 101 ILE A CA 1
ATOM 833 C C . ILE A 1 101 ? -16.476 -1.469 14.542 1.00 98.44 101 ILE A C 1
ATOM 835 O O . ILE A 1 101 ? -15.714 -1.382 13.580 1.00 98.44 101 ILE A O 1
ATOM 839 N N . ASP A 1 102 ? -17.288 -0.482 14.899 1.00 98.25 102 ASP A N 1
ATOM 840 C CA . ASP A 1 102 ? -17.494 0.756 14.136 1.00 98.25 102 ASP A CA 1
ATOM 841 C C . ASP A 1 102 ? -16.198 1.552 13.909 1.00 98.25 102 ASP A C 1
ATOM 843 O O . ASP A 1 102 ? -16.021 2.169 12.859 1.00 98.25 102 ASP A O 1
ATOM 847 N N . MET A 1 103 ? -15.248 1.482 14.852 1.00 98.00 103 MET A N 1
ATOM 848 C CA . MET A 1 103 ? -13.934 2.135 14.737 1.00 98.00 103 MET A CA 1
ATOM 849 C C . MET A 1 103 ? -13.112 1.634 13.538 1.00 98.00 103 MET A C 1
ATOM 851 O O . MET A 1 103 ? -12.243 2.347 13.051 1.00 98.00 103 MET A O 1
ATOM 855 N N . LEU A 1 104 ? -13.372 0.423 13.044 1.00 98.38 104 LEU A N 1
ATOM 856 C CA . LEU A 1 104 ? -12.701 -0.127 11.861 1.00 98.38 104 LEU A CA 1
ATOM 857 C C . LEU A 1 104 ? -13.480 0.143 10.562 1.00 98.38 104 LEU A C 1
ATOM 859 O O . LEU A 1 104 ? -12.996 -0.184 9.483 1.00 98.38 104 LEU A O 1
ATOM 863 N N . VAL A 1 105 ? -14.694 0.698 10.657 1.00 98.25 105 VAL A N 1
ATOM 864 C CA . VAL A 1 105 ? -15.631 0.847 9.532 1.00 98.25 105 VAL A CA 1
ATOM 865 C C . VAL A 1 105 ? -15.766 2.299 9.092 1.00 98.25 105 VAL A C 1
ATOM 867 O O . VAL A 1 105 ? -15.816 2.571 7.891 1.00 98.25 105 VAL A O 1
ATOM 870 N N . HIS A 1 106 ? -15.851 3.228 10.045 1.00 98.06 106 HIS A N 1
ATOM 871 C CA . HIS A 1 106 ? -16.000 4.647 9.744 1.00 98.06 106 HIS A CA 1
ATOM 872 C C . HIS A 1 106 ? -14.753 5.208 9.069 1.00 98.06 106 HIS A C 1
ATOM 874 O O . HIS A 1 106 ? -13.641 4.978 9.525 1.00 98.06 106 HIS A O 1
ATOM 880 N N . GLU A 1 107 ? -14.956 5.985 8.006 1.00 98.12 107 GLU A N 1
ATOM 881 C CA . GLU A 1 107 ? -13.888 6.574 7.190 1.00 98.12 107 GLU A CA 1
ATOM 882 C C . GLU A 1 107 ? -12.980 7.516 7.986 1.00 98.12 107 GLU A C 1
ATOM 884 O O . GLU A 1 107 ? -11.759 7.485 7.839 1.00 98.12 107 GLU A O 1
ATOM 889 N N . THR A 1 108 ? -13.589 8.346 8.835 1.00 98.25 108 THR A N 1
ATOM 890 C CA . THR A 1 108 ? -12.907 9.330 9.678 1.00 98.25 108 THR A CA 1
ATOM 891 C C . THR A 1 108 ? -13.306 9.133 11.135 1.00 98.25 108 THR A C 1
ATOM 893 O O . THR A 1 108 ? -14.474 8.884 11.437 1.00 98.25 108 THR A O 1
ATOM 896 N N . LEU A 1 109 ? -12.341 9.275 12.040 1.00 98.38 109 LEU A N 1
ATOM 897 C CA . LEU A 1 109 ? -12.529 9.208 13.487 1.00 98.38 109 LEU A CA 1
ATOM 898 C C . LEU A 1 109 ? -11.902 10.431 14.154 1.00 98.38 109 LEU A C 1
ATOM 900 O O . LEU A 1 109 ? -10.937 10.998 13.647 1.00 98.38 109 LEU A O 1
ATOM 904 N N . THR A 1 110 ? -12.395 10.780 15.338 1.00 98.50 110 THR A N 1
ATOM 905 C CA . THR A 1 110 ? -11.712 11.715 16.238 1.00 98.50 110 THR A CA 1
ATOM 906 C C . THR A 1 110 ? -11.065 10.914 17.356 1.00 98.50 110 THR A C 1
ATOM 908 O O . THR A 1 110 ? -11.756 10.262 18.137 1.00 98.50 110 THR A O 1
ATOM 911 N N . LEU A 1 111 ? -9.740 10.958 17.423 1.00 98.25 111 LEU A N 1
ATOM 912 C CA . LEU A 1 111 ? -8.930 10.291 18.431 1.00 98.25 111 LEU A CA 1
ATOM 913 C C . LEU A 1 111 ? -8.514 11.285 19.516 1.00 98.25 111 LEU A C 1
ATOM 915 O O . LEU A 1 111 ? -8.195 12.441 19.240 1.00 98.25 111 LEU A O 1
ATOM 919 N N . ALA A 1 112 ? -8.482 10.814 20.757 1.00 97.69 112 ALA A N 1
ATOM 920 C CA . ALA A 1 112 ? -8.045 11.587 21.911 1.00 97.69 112 ALA A CA 1
ATOM 921 C C . ALA A 1 112 ? -6.513 11.689 22.012 1.00 97.69 112 ALA A C 1
ATOM 923 O O . ALA A 1 112 ? -6.004 12.580 22.692 1.00 97.69 112 ALA A O 1
ATOM 924 N N . SER A 1 113 ? -5.768 10.772 21.385 1.00 97.38 113 SER A N 1
ATOM 925 C CA . SER A 1 113 ? -4.309 10.708 21.499 1.00 97.38 113 SER A CA 1
ATOM 926 C C . SER A 1 113 ? -3.648 9.951 20.346 1.00 97.38 113 SER A C 1
ATOM 928 O O . SER A 1 113 ? -4.297 9.188 19.629 1.00 97.38 113 SER A O 1
ATOM 930 N N . GLU A 1 114 ? -2.326 10.110 20.224 1.00 96.19 114 GLU A N 1
ATOM 931 C CA . GLU A 1 114 ? -1.499 9.307 19.311 1.00 96.19 114 GLU A CA 1
ATOM 932 C C . GLU A 1 114 ? -1.589 7.812 19.634 1.00 96.19 114 GLU A C 1
ATOM 934 O O . GLU A 1 114 ? -1.573 6.973 18.739 1.00 96.19 114 GLU A O 1
ATOM 939 N N . GLN A 1 115 ? -1.709 7.465 20.918 1.00 97.06 115 GLN A N 1
ATOM 940 C CA . GLN A 1 115 ? -1.785 6.074 21.353 1.00 97.06 115 GLN A CA 1
ATOM 941 C C . GLN A 1 115 ? -2.948 5.343 20.671 1.00 97.06 115 GLN A C 1
ATOM 943 O O . GLN A 1 115 ? -2.767 4.235 20.182 1.00 97.06 115 GLN A O 1
ATOM 948 N N . GLN A 1 116 ? -4.109 5.988 20.529 1.00 98.31 116 GLN A N 1
ATOM 949 C CA . GLN A 1 116 ? -5.242 5.390 19.817 1.00 98.31 116 GLN A CA 1
ATOM 950 C C . GLN A 1 116 ? -4.957 5.177 18.322 1.00 98.31 116 GLN A C 1
ATOM 952 O O . GLN A 1 116 ? -5.438 4.206 17.742 1.00 98.31 116 GLN A O 1
ATOM 957 N N . ALA A 1 117 ? -4.152 6.039 17.694 1.00 98.38 117 ALA A N 1
ATOM 958 C CA . ALA A 1 117 ? -3.719 5.849 16.310 1.00 98.38 117 ALA A CA 1
ATOM 959 C C . ALA A 1 117 ? -2.822 4.602 16.182 1.00 98.38 117 ALA A C 1
ATOM 961 O O . ALA A 1 117 ? -3.011 3.790 15.275 1.00 98.38 117 ALA A O 1
ATOM 962 N N . TRP A 1 118 ? -1.909 4.392 17.139 1.00 98.06 118 TRP A N 1
ATOM 963 C CA . TRP A 1 118 ? -1.101 3.170 17.230 1.00 98.06 118 TRP A CA 1
ATOM 964 C C . TRP A 1 118 ? -1.941 1.913 17.466 1.00 98.06 118 TRP A C 1
ATOM 966 O O . TRP A 1 118 ? -1.658 0.873 16.872 1.00 98.06 118 TRP A O 1
ATOM 976 N N . GLU A 1 119 ? -2.980 1.988 18.295 1.00 98.38 119 GLU A N 1
ATOM 977 C CA . GLU A 1 119 ? -3.898 0.871 18.547 1.00 98.38 119 GLU A CA 1
ATOM 978 C C . GLU A 1 119 ? -4.656 0.469 17.273 1.00 98.38 119 GLU A C 1
ATOM 980 O O . GLU A 1 119 ? -4.682 -0.711 16.908 1.00 98.38 119 GLU A O 1
ATOM 985 N N . LEU A 1 120 ? -5.215 1.447 16.548 1.00 98.75 120 LEU A N 1
ATOM 986 C CA . LEU A 1 120 ? -5.859 1.215 15.250 1.00 98.75 120 LEU A CA 1
ATOM 987 C C . LEU A 1 120 ? -4.880 0.595 14.248 1.00 98.75 120 LEU A C 1
ATOM 989 O O . LEU A 1 120 ? -5.207 -0.397 13.589 1.00 98.75 120 LEU A O 1
ATOM 993 N N . ALA A 1 121 ? -3.661 1.138 14.172 1.00 98.62 121 ALA A N 1
ATOM 994 C CA . ALA A 1 121 ? -2.621 0.629 13.290 1.00 98.62 121 ALA A CA 1
ATOM 995 C C . ALA A 1 121 ? -2.195 -0.802 13.641 1.00 98.62 121 ALA A C 1
ATOM 997 O O . ALA A 1 121 ? -1.994 -1.622 12.744 1.00 98.62 121 ALA A O 1
ATOM 998 N N . THR A 1 122 ? -2.125 -1.131 14.929 1.00 98.50 122 THR A N 1
ATOM 999 C CA . THR A 1 122 ? -1.798 -2.474 15.426 1.00 98.50 122 THR A CA 1
ATOM 1000 C C . THR A 1 122 ? -2.832 -3.492 14.958 1.00 98.50 122 THR A C 1
ATOM 1002 O O . THR A 1 122 ? -2.475 -4.503 14.348 1.00 98.50 122 THR A O 1
ATOM 1005 N N . VAL A 1 123 ? -4.120 -3.203 15.163 1.00 98.50 123 VAL A N 1
ATOM 1006 C CA . VAL A 1 123 ? -5.204 -4.089 14.719 1.00 98.50 123 VAL A CA 1
ATOM 1007 C C . VAL A 1 123 ? -5.190 -4.245 13.200 1.00 98.50 123 VAL A C 1
ATOM 1009 O O . VAL A 1 123 ? -5.226 -5.372 12.708 1.00 98.50 123 VAL A O 1
ATOM 1012 N N . ALA A 1 124 ? -5.065 -3.148 12.449 1.00 98.50 124 ALA A N 1
ATOM 1013 C CA . ALA A 1 124 ? -5.004 -3.204 10.990 1.00 98.50 124 ALA A CA 1
ATOM 1014 C C . ALA A 1 124 ? -3.832 -4.068 10.497 1.00 98.50 124 ALA A C 1
ATOM 1016 O O . ALA A 1 124 ? -4.023 -4.944 9.659 1.00 98.50 124 ALA A O 1
ATOM 1017 N N . THR A 1 125 ? -2.643 -3.893 11.079 1.00 98.31 125 THR A N 1
ATOM 1018 C CA . THR A 1 125 ? -1.430 -4.665 10.755 1.00 98.31 125 THR A CA 1
ATOM 1019 C C . THR A 1 125 ? -1.645 -6.166 10.935 1.00 98.31 125 THR A C 1
ATOM 1021 O O . THR A 1 125 ? -1.243 -6.962 10.079 1.00 98.31 125 THR A O 1
ATOM 1024 N N . ALA A 1 126 ? -2.295 -6.565 12.031 1.00 97.81 126 ALA A N 1
ATOM 1025 C CA . ALA A 1 126 ? -2.614 -7.962 12.301 1.00 97.81 126 ALA A CA 1
ATOM 1026 C C . ALA A 1 126 ? -3.647 -8.514 11.308 1.00 97.81 126 ALA A C 1
ATOM 1028 O O . ALA A 1 126 ? -3.411 -9.556 10.690 1.00 97.81 126 ALA A O 1
ATOM 1029 N N . VAL A 1 127 ? -4.742 -7.781 11.083 1.00 97.12 127 VAL A N 1
ATOM 1030 C CA . VAL A 1 127 ? -5.813 -8.156 10.147 1.00 97.12 127 VAL A CA 1
ATOM 1031 C C . VAL A 1 127 ? -5.280 -8.349 8.729 1.00 97.12 127 VAL A C 1
ATOM 1033 O O . VAL A 1 127 ? -5.579 -9.352 8.077 1.00 97.12 127 VAL A O 1
ATOM 1036 N N . THR A 1 128 ? -4.425 -7.439 8.259 1.00 96.81 128 THR A N 1
ATOM 1037 C CA . THR A 1 128 ? -3.831 -7.531 6.921 1.00 96.81 128 THR A CA 1
ATOM 1038 C C . THR A 1 128 ? -2.667 -8.505 6.833 1.00 96.81 128 THR A C 1
ATOM 1040 O O . THR A 1 128 ? -2.129 -8.705 5.743 1.00 96.81 128 THR A O 1
ATOM 1043 N N . ARG A 1 129 ? -2.259 -9.105 7.958 1.00 96.81 129 ARG A N 1
ATOM 1044 C CA . ARG A 1 129 ? -1.077 -9.969 8.075 1.00 96.81 129 ARG A CA 1
ATOM 1045 C C . ARG A 1 129 ? 0.192 -9.287 7.567 1.00 96.81 129 ARG A C 1
ATOM 1047 O O . ARG A 1 129 ? 1.026 -9.924 6.929 1.00 96.81 129 ARG A O 1
ATOM 1054 N N . ALA A 1 130 ? 0.327 -7.994 7.840 1.00 96.62 130 ALA A N 1
ATOM 1055 C CA . ALA A 1 130 ? 1.553 -7.271 7.544 1.00 96.62 130 ALA A CA 1
ATOM 1056 C C . ALA A 1 130 ? 2.712 -7.815 8.392 1.00 96.62 130 ALA A C 1
ATOM 1058 O O . ALA A 1 130 ? 2.506 -8.354 9.487 1.00 96.62 130 ALA A O 1
ATOM 1059 N N . ASP A 1 131 ? 3.926 -7.700 7.863 1.00 96.31 131 ASP A N 1
ATOM 1060 C CA . ASP A 1 131 ? 5.159 -8.132 8.522 1.00 96.31 131 ASP A CA 1
ATOM 1061 C C . ASP A 1 131 ? 5.636 -7.128 9.565 1.00 96.31 131 ASP A C 1
ATOM 1063 O O . ASP A 1 131 ? 6.381 -7.500 10.470 1.00 96.31 131 ASP A O 1
ATOM 1067 N N . ALA A 1 132 ? 5.220 -5.870 9.427 1.00 96.31 132 ALA A N 1
ATOM 1068 C CA . ALA A 1 132 ? 5.516 -4.778 10.338 1.00 96.31 132 ALA A CA 1
ATOM 1069 C C . ALA A 1 132 ? 4.575 -3.591 10.084 1.00 96.31 132 ALA A C 1
ATOM 1071 O O . ALA A 1 132 ? 3.836 -3.571 9.096 1.00 96.31 132 ALA A O 1
ATOM 1072 N N . MET A 1 133 ? 4.650 -2.580 10.947 1.00 96.69 133 MET A N 1
ATOM 1073 C CA . MET A 1 133 ? 4.066 -1.267 10.685 1.00 96.69 133 MET A CA 1
ATOM 1074 C C . MET A 1 133 ? 5.101 -0.164 10.863 1.00 96.69 133 MET A C 1
ATOM 1076 O O . MET A 1 133 ? 6.038 -0.290 11.649 1.00 96.69 133 MET A O 1
ATOM 1080 N N . TYR A 1 134 ? 4.939 0.943 10.156 1.00 97.25 134 TYR A N 1
ATOM 1081 C CA . TYR A 1 134 ? 5.866 2.062 10.241 1.00 97.25 134 TYR A CA 1
ATOM 1082 C C . TYR A 1 134 ? 5.116 3.382 10.325 1.00 97.25 134 TYR A C 1
ATOM 1084 O O . TYR A 1 134 ? 4.166 3.603 9.581 1.00 97.25 134 TYR A O 1
ATOM 1092 N N . ARG A 1 135 ? 5.556 4.262 11.227 1.00 97.19 135 ARG A N 1
ATOM 1093 C CA . ARG A 1 135 ? 5.011 5.612 11.370 1.00 97.19 135 ARG A CA 1
ATOM 1094 C C . ARG A 1 135 ? 5.924 6.597 10.651 1.00 97.19 135 ARG A C 1
ATOM 1096 O O . ARG A 1 135 ? 7.051 6.824 11.087 1.00 97.19 135 ARG A O 1
ATOM 1103 N N . LEU A 1 136 ? 5.412 7.204 9.592 1.00 96.69 136 LEU A N 1
ATOM 1104 C CA . LEU A 1 136 ? 6.059 8.273 8.850 1.00 96.69 136 LEU A CA 1
ATOM 1105 C C . LEU A 1 136 ? 5.551 9.628 9.356 1.00 96.69 136 LEU A C 1
ATOM 1107 O O . LEU A 1 136 ? 4.348 9.877 9.365 1.00 96.69 136 LEU A O 1
ATOM 1111 N N . GLN A 1 137 ? 6.466 10.492 9.790 1.00 96.12 137 GLN A N 1
ATOM 1112 C CA . GLN A 1 137 ? 6.147 11.853 10.223 1.00 96.12 137 GLN A CA 1
ATOM 1113 C C . GLN A 1 137 ? 6.287 12.813 9.035 1.00 96.12 137 GLN A C 1
ATOM 1115 O O . GLN A 1 137 ? 7.382 12.953 8.494 1.00 96.12 137 GLN A O 1
ATOM 1120 N N . GLU A 1 138 ? 5.211 13.511 8.672 1.00 93.94 138 GLU A N 1
ATOM 1121 C CA . GLU A 1 138 ? 5.196 14.515 7.602 1.00 93.94 138 GLU A CA 1
ATOM 1122 C C . GLU A 1 138 ? 4.609 15.817 8.146 1.00 93.94 138 GLU A C 1
ATOM 1124 O O . GLU A 1 138 ? 3.440 15.842 8.486 1.00 93.94 138 GLU A O 1
ATOM 1129 N N . ALA A 1 139 ? 5.399 16.892 8.240 1.00 93.62 139 ALA A N 1
ATOM 1130 C CA . ALA A 1 139 ? 4.953 18.221 8.691 1.00 93.62 139 ALA A CA 1
ATOM 1131 C C . ALA A 1 139 ? 3.977 18.203 9.897 1.00 93.62 139 ALA A C 1
ATOM 1133 O O . ALA A 1 139 ? 4.432 18.146 11.040 1.00 93.62 139 ALA A O 1
ATOM 1134 N N . ASP A 1 140 ? 2.664 18.259 9.647 1.00 95.31 140 ASP A N 1
ATOM 1135 C CA . ASP A 1 140 ? 1.573 18.296 10.626 1.00 95.31 140 ASP A CA 1
ATOM 1136 C C . ASP A 1 140 ? 0.742 17.000 10.725 1.00 95.31 140 ASP A C 1
ATOM 1138 O O . ASP A 1 140 ? -0.254 16.969 11.450 1.00 95.31 140 ASP A O 1
ATOM 1142 N N . GLU A 1 141 ? 1.135 15.928 10.043 1.00 97.06 141 GLU A N 1
ATOM 1143 C CA . GLU A 1 141 ? 0.457 14.634 10.049 1.00 97.06 141 GLU A CA 1
ATOM 1144 C C . GLU A 1 141 ? 1.412 13.448 10.257 1.00 97.06 141 GLU A C 1
ATOM 1146 O O . GLU A 1 141 ? 2.630 13.509 10.066 1.00 97.06 141 GLU A O 1
ATOM 1151 N N . GLN A 1 142 ? 0.839 12.342 10.716 1.00 98.19 142 GLN A N 1
ATOM 1152 C CA . GLN A 1 142 ? 1.517 11.071 10.918 1.00 98.19 142 GLN A CA 1
ATOM 1153 C C . GLN A 1 142 ? 0.818 10.004 10.089 1.00 98.19 142 GLN A C 1
ATOM 1155 O O . GLN A 1 142 ? -0.362 9.725 10.296 1.00 98.19 142 GLN A O 1
ATOM 1160 N N . ARG A 1 143 ? 1.549 9.381 9.168 1.00 98.12 143 ARG A N 1
ATOM 1161 C CA . ARG A 1 143 ? 1.042 8.286 8.339 1.00 98.12 143 ARG A CA 1
ATOM 1162 C C . ARG A 1 143 ? 1.503 6.952 8.893 1.00 98.12 143 ARG A C 1
ATOM 1164 O O . ARG A 1 143 ? 2.689 6.750 9.144 1.00 98.12 143 ARG A O 1
ATOM 1171 N N . PHE A 1 144 ? 0.569 6.030 9.053 1.00 98.44 144 PHE A N 1
ATOM 1172 C CA . PHE A 1 144 ? 0.830 4.678 9.527 1.00 98.44 144 PHE A CA 1
ATOM 1173 C C . PHE A 1 144 ? 0.788 3.735 8.334 1.00 98.44 144 PHE A C 1
ATOM 1175 O O . PHE A 1 144 ? -0.219 3.649 7.639 1.00 98.44 144 PHE A O 1
ATOM 1182 N N . LEU A 1 145 ? 1.892 3.048 8.072 1.00 98.12 145 LEU A N 1
ATOM 1183 C CA . LEU A 1 145 ? 2.071 2.169 6.923 1.00 98.12 145 LEU A CA 1
ATOM 1184 C C . LEU A 1 145 ? 2.094 0.718 7.395 1.00 98.12 145 LEU A C 1
ATOM 1186 O O . LEU A 1 145 ? 2.823 0.395 8.329 1.00 98.12 145 LEU A O 1
ATOM 1190 N N . ALA A 1 146 ? 1.357 -0.159 6.724 1.00 98.12 146 ALA A N 1
ATOM 1191 C CA . ALA A 1 146 ? 1.502 -1.603 6.854 1.00 98.12 146 ALA A CA 1
ATOM 1192 C C . ALA A 1 146 ? 2.590 -2.059 5.878 1.00 98.12 146 ALA A C 1
ATOM 1194 O O . ALA A 1 146 ? 2.483 -1.780 4.685 1.00 98.12 146 ALA A O 1
ATOM 1195 N N . LEU A 1 147 ? 3.630 -2.737 6.362 1.00 97.00 147 LEU A N 1
ATOM 1196 C CA . LEU A 1 147 ? 4.754 -3.198 5.545 1.00 97.00 147 LEU A CA 1
ATOM 1197 C C . LEU A 1 147 ? 4.657 -4.703 5.297 1.00 97.00 147 LEU A C 1
ATOM 1199 O O . LEU A 1 147 ? 4.423 -5.478 6.223 1.00 97.00 147 LEU A O 1
ATOM 1203 N N . PHE A 1 148 ? 4.887 -5.116 4.055 1.00 94.62 148 PHE A N 1
ATOM 1204 C CA . PHE A 1 148 ? 4.848 -6.509 3.625 1.00 94.62 148 PHE A CA 1
ATOM 1205 C C . PHE A 1 148 ? 6.165 -6.857 2.932 1.00 94.62 148 PHE A C 1
ATOM 1207 O O . PHE A 1 148 ? 6.526 -6.239 1.920 1.00 94.62 148 PHE A O 1
ATOM 1214 N N . ASP A 1 149 ? 6.871 -7.853 3.464 1.00 89.50 149 ASP A N 1
ATOM 1215 C CA . ASP A 1 149 ? 8.045 -8.442 2.831 1.00 89.50 149 ASP A CA 1
ATOM 1216 C C . ASP A 1 149 ? 7.616 -9.025 1.475 1.00 89.50 149 ASP A C 1
ATOM 1218 O O . ASP A 1 149 ? 6.931 -10.044 1.385 1.00 89.50 149 ASP A O 1
ATOM 1222 N N . GLY A 1 150 ? 8.012 -8.352 0.395 1.00 64.56 150 GLY A N 1
ATOM 1223 C CA . GLY A 1 150 ? 8.022 -8.933 -0.943 1.00 64.56 150 GLY A CA 1
ATOM 1224 C C . GLY A 1 150 ? 9.315 -9.721 -1.170 1.00 64.56 150 GLY A C 1
ATOM 1225 O O . GLY A 1 150 ? 10.274 -9.556 -0.405 1.00 64.56 150 GLY A O 1
ATOM 1226 N N . PRO A 1 151 ? 9.400 -10.558 -2.222 1.00 48.28 151 PRO A N 1
ATOM 1227 C CA . PRO A 1 151 ? 10.690 -11.085 -2.652 1.00 48.28 151 PRO A CA 1
ATOM 1228 C C . PRO A 1 151 ? 11.680 -9.913 -2.792 1.00 48.28 151 PRO A C 1
ATOM 1230 O O . PRO A 1 151 ? 11.287 -8.855 -3.292 1.00 48.28 151 PRO A O 1
ATOM 1233 N N . PRO A 1 152 ? 12.933 -10.055 -2.312 1.00 44.12 152 PRO A N 1
ATOM 1234 C CA . PRO A 1 152 ? 13.912 -8.974 -2.356 1.00 44.12 152 PRO A CA 1
ATOM 1235 C C . PRO A 1 152 ? 13.974 -8.456 -3.784 1.00 44.12 152 PRO A C 1
ATOM 1237 O O . PRO A 1 152 ? 14.048 -9.285 -4.693 1.00 44.12 152 PRO A O 1
ATOM 1240 N N . ALA A 1 153 ? 13.923 -7.129 -3.967 1.00 45.56 153 ALA A N 1
ATOM 1241 C CA . ALA A 1 153 ? 14.069 -6.498 -5.274 1.00 45.56 153 ALA A CA 1
ATOM 1242 C C . ALA A 1 153 ? 15.198 -7.220 -6.012 1.00 45.56 153 ALA A C 1
ATOM 1244 O O . ALA A 1 153 ? 16.362 -7.153 -5.604 1.00 45.56 153 ALA A O 1
ATOM 1245 N N . SER A 1 154 ? 14.827 -8.031 -7.005 1.00 41.47 154 SER A N 1
ATOM 1246 C CA . SER A 1 154 ? 15.742 -8.884 -7.755 1.00 41.47 154 SER A CA 1
ATOM 1247 C C . SER A 1 154 ? 16.905 -8.008 -8.162 1.00 41.47 154 SER A C 1
ATOM 1249 O O . SER A 1 154 ? 16.625 -7.021 -8.833 1.00 41.47 154 SER A O 1
ATOM 1251 N N . ARG A 1 155 ? 18.126 -8.318 -7.682 1.00 41.84 155 ARG A N 1
ATOM 1252 C CA . ARG A 1 155 ? 19.389 -7.541 -7.726 1.00 41.84 155 ARG A CA 1
ATOM 1253 C C . ARG A 1 155 ? 19.608 -6.732 -9.017 1.00 41.84 155 ARG A C 1
ATOM 1255 O O . ARG A 1 155 ? 20.533 -6.978 -9.780 1.00 41.84 155 ARG A O 1
ATOM 1262 N N . SER A 1 156 ? 18.776 -5.729 -9.223 1.00 37.25 156 SER A N 1
ATOM 1263 C CA . SER A 1 156 ? 18.766 -4.803 -10.347 1.00 37.25 156 SER A CA 1
ATOM 1264 C C . SER A 1 156 ? 19.147 -3.447 -9.781 1.00 37.25 156 SER A C 1
ATOM 1266 O O . SER A 1 156 ? 18.541 -2.420 -10.063 1.00 37.25 156 SER A O 1
ATOM 1268 N N . SER A 1 157 ? 20.190 -3.447 -8.950 1.00 42.47 157 SER A N 1
ATOM 1269 C CA . SER A 1 157 ? 20.883 -2.251 -8.480 1.00 42.47 157 SER A CA 1
ATOM 1270 C C . SER A 1 157 ? 21.562 -1.480 -9.624 1.00 42.47 157 SER A C 1
ATOM 1272 O O . SER A 1 157 ? 22.224 -0.475 -9.384 1.00 42.47 157 SER A O 1
ATOM 1274 N N . THR A 1 158 ? 21.369 -1.889 -10.880 1.00 42.06 158 THR A N 1
ATOM 1275 C CA . THR A 1 158 ? 21.918 -1.224 -12.063 1.00 42.06 158 THR A CA 1
ATOM 1276 C C . THR A 1 158 ? 21.096 -0.006 -12.514 1.00 42.06 158 THR A C 1
ATOM 1278 O O . THR A 1 158 ? 21.648 0.884 -13.152 1.00 42.06 158 THR A O 1
ATOM 1281 N N . SER A 1 159 ? 19.810 0.122 -12.152 1.00 46.97 159 SER A N 1
ATOM 1282 C CA . SER A 1 159 ? 18.963 1.178 -12.747 1.00 46.97 159 SER A CA 1
ATOM 1283 C C . SER A 1 159 ? 19.055 2.556 -12.074 1.00 46.97 159 SER A C 1
ATOM 1285 O O . SER A 1 159 ? 18.793 3.563 -12.727 1.00 46.97 159 SER A O 1
ATOM 1287 N N . MET A 1 160 ? 19.459 2.648 -10.803 1.00 43.34 160 MET A N 1
ATOM 1288 C CA . MET A 1 160 ? 19.628 3.951 -10.128 1.00 43.34 160 MET A CA 1
ATOM 1289 C C . MET A 1 160 ? 20.976 4.615 -10.452 1.00 43.34 160 MET A C 1
ATOM 1291 O O . MET A 1 160 ? 21.098 5.836 -10.383 1.00 43.34 160 MET A O 1
ATOM 1295 N N . ARG A 1 161 ? 21.986 3.835 -10.867 1.00 45.53 161 ARG A N 1
ATOM 1296 C CA . ARG A 1 161 ? 23.278 4.373 -11.326 1.00 45.53 161 ARG A CA 1
ATOM 1297 C C . ARG A 1 161 ? 23.158 5.029 -12.707 1.00 45.53 161 ARG A C 1
ATOM 1299 O O . ARG A 1 161 ? 23.721 6.099 -12.913 1.00 45.53 161 ARG A O 1
ATOM 1306 N N . ALA A 1 162 ? 22.338 4.458 -13.594 1.00 42.88 162 ALA A N 1
ATOM 1307 C CA . ALA A 1 162 ? 22.100 4.979 -14.943 1.00 42.88 162 ALA A CA 1
ATOM 1308 C C . ALA A 1 162 ? 21.373 6.341 -14.958 1.00 42.88 162 ALA A C 1
ATOM 1310 O O . ALA A 1 162 ? 21.698 7.199 -15.774 1.00 42.88 162 ALA A O 1
ATOM 1311 N N . LEU A 1 163 ? 20.458 6.595 -14.012 1.00 41.38 163 LEU A N 1
ATOM 1312 C CA . LEU A 1 163 ? 19.830 7.919 -13.873 1.00 41.38 163 LEU A CA 1
ATOM 1313 C C . LEU A 1 163 ? 20.806 8.988 -13.346 1.00 41.38 163 LEU A C 1
ATOM 1315 O O . LEU A 1 163 ? 20.632 10.172 -13.626 1.00 41.38 163 LEU A O 1
ATOM 1319 N N . ARG A 1 164 ? 21.855 8.583 -12.616 1.00 45.94 164 ARG A N 1
ATOM 1320 C CA . ARG A 1 164 ? 22.840 9.502 -12.025 1.00 45.94 164 ARG A CA 1
ATOM 1321 C C . ARG A 1 164 ? 24.009 9.815 -12.965 1.00 45.94 164 ARG A C 1
ATOM 1323 O O . ARG A 1 164 ? 24.483 10.947 -12.971 1.00 45.94 164 ARG A O 1
ATOM 1330 N N . GLU A 1 165 ? 24.420 8.872 -13.813 1.00 44.28 165 GLU A N 1
ATOM 1331 C CA . GLU A 1 165 ? 25.431 9.118 -14.859 1.00 44.28 165 GLU A CA 1
ATOM 1332 C C . GLU A 1 165 ? 24.919 10.070 -15.957 1.00 44.28 165 GLU A C 1
ATOM 1334 O O . GLU A 1 165 ? 25.700 10.839 -16.512 1.00 44.28 165 GLU A O 1
ATOM 1339 N N . SER A 1 166 ? 23.600 10.141 -16.174 1.00 43.00 166 SER A N 1
ATOM 1340 C CA . SER A 1 166 ? 22.979 11.154 -17.041 1.00 43.00 166 SER A CA 1
ATOM 1341 C C . SER A 1 166 ? 23.011 12.580 -16.464 1.00 43.00 166 SER A C 1
ATOM 1343 O O . SER A 1 166 ? 22.862 13.530 -17.229 1.00 43.00 166 SER A O 1
ATOM 1345 N N . GLN A 1 167 ? 23.183 12.760 -15.147 1.00 44.28 167 GLN A N 1
ATOM 1346 C CA . GLN A 1 167 ? 23.238 14.087 -14.509 1.00 44.28 167 GLN A CA 1
ATOM 1347 C C . GLN A 1 167 ? 24.662 14.577 -14.216 1.00 44.28 167 GLN A C 1
ATOM 1349 O O . GLN A 1 167 ? 24.862 15.776 -14.045 1.00 44.28 167 GLN A O 1
ATOM 1354 N N . MET A 1 168 ? 25.663 13.693 -14.189 1.00 43.06 168 MET A N 1
ATOM 1355 C CA . MET A 1 168 ? 27.057 14.080 -13.918 1.00 43.06 168 MET A CA 1
ATOM 1356 C C . MET A 1 168 ? 27.856 14.480 -15.168 1.00 43.06 168 MET A C 1
ATOM 1358 O O . MET A 1 168 ? 29.027 14.825 -15.041 1.00 43.06 168 MET A O 1
ATOM 1362 N N . ASN A 1 169 ? 27.240 14.481 -16.356 1.00 43.09 169 ASN A N 1
ATOM 1363 C CA . ASN A 1 169 ? 27.911 14.811 -17.618 1.00 43.09 169 ASN A CA 1
ATOM 1364 C C . ASN A 1 169 ? 27.358 16.078 -18.302 1.00 43.09 169 ASN A C 1
ATOM 1366 O O . ASN A 1 169 ? 27.296 16.159 -19.527 1.00 43.09 169 ASN A O 1
ATOM 1370 N N . MET A 1 170 ? 26.947 17.074 -17.511 1.00 36.84 170 MET A N 1
ATOM 1371 C CA . MET A 1 170 ? 26.699 18.437 -17.996 1.00 36.84 170 MET A CA 1
ATOM 1372 C C . MET A 1 170 ? 27.958 19.286 -17.751 1.00 36.84 170 MET A C 1
ATOM 1374 O O . MET A 1 170 ? 28.438 19.318 -16.615 1.00 36.84 170 MET A O 1
ATOM 1378 N N . PRO A 1 171 ? 28.516 19.978 -18.763 1.00 36.62 171 PRO A N 1
ATOM 1379 C CA . PRO A 1 171 ? 29.614 20.910 -18.539 1.00 36.62 171 PRO A CA 1
ATOM 1380 C C . PRO A 1 171 ? 29.166 22.026 -17.588 1.00 36.62 171 PRO A C 1
ATOM 1382 O O . PRO A 1 171 ? 28.036 22.510 -17.665 1.00 36.62 171 PRO A O 1
ATOM 1385 N N . ALA A 1 172 ? 30.057 22.415 -16.676 1.00 31.84 172 ALA A N 1
ATOM 1386 C CA . ALA A 1 172 ? 29.801 23.427 -15.660 1.00 31.84 172 ALA A CA 1
ATOM 1387 C C . ALA A 1 172 ? 29.313 24.743 -16.292 1.00 31.84 172 ALA A C 1
ATOM 1389 O O . ALA A 1 172 ? 30.074 25.455 -16.948 1.00 31.84 172 ALA A O 1
ATOM 1390 N N . VAL A 1 173 ? 28.041 25.076 -16.070 1.00 33.31 173 VAL A N 1
ATOM 1391 C CA . VAL A 1 173 ? 27.492 26.399 -16.376 1.00 33.31 173 VAL A CA 1
ATOM 1392 C C . VAL A 1 173 ? 27.996 27.358 -15.300 1.00 33.31 173 VAL A C 1
ATOM 1394 O O . VAL A 1 173 ? 27.659 27.221 -14.124 1.00 33.31 173 VAL A O 1
ATOM 1397 N N . GLN A 1 174 ? 28.832 28.318 -15.694 1.00 29.86 174 GLN A N 1
ATOM 1398 C CA . GLN A 1 174 ? 29.240 29.419 -14.826 1.00 29.86 174 GLN A CA 1
ATOM 1399 C C . GLN A 1 174 ? 28.041 30.340 -14.577 1.00 29.86 174 GLN A C 1
ATOM 1401 O O . GLN A 1 174 ? 27.471 30.901 -15.511 1.00 29.86 174 GLN A O 1
ATOM 1406 N N . ILE A 1 175 ? 27.670 30.495 -13.308 1.00 30.58 175 ILE A N 1
ATOM 1407 C CA . ILE A 1 175 ? 26.635 31.431 -12.863 1.00 30.58 175 ILE A CA 1
ATOM 1408 C C . ILE A 1 175 ? 27.333 32.742 -12.460 1.00 30.58 175 ILE A C 1
ATOM 1410 O O . ILE A 1 175 ? 28.204 32.704 -11.587 1.00 30.58 175 ILE A O 1
ATOM 1414 N N . PRO A 1 176 ? 26.994 33.898 -13.060 1.00 30.34 176 PRO A N 1
ATOM 1415 C CA . PRO A 1 176 ? 27.517 35.187 -12.618 1.00 30.34 176 PRO A CA 1
ATOM 1416 C C . PRO A 1 176 ? 26.894 35.613 -11.272 1.00 30.34 176 PRO A C 1
ATOM 1418 O O . PRO A 1 176 ? 25.751 35.251 -10.979 1.00 30.34 176 PRO A O 1
ATOM 1421 N N . PRO A 1 177 ? 27.608 36.398 -10.443 1.00 30.16 177 PRO A N 1
ATOM 1422 C CA . PRO A 1 177 ? 27.091 36.852 -9.158 1.00 30.16 177 PRO A CA 1
ATOM 1423 C C . PRO A 1 177 ? 25.973 37.880 -9.367 1.00 30.16 177 PRO A C 1
ATOM 1425 O O . PRO A 1 177 ? 26.160 38.888 -10.047 1.00 30.16 177 PRO A O 1
ATOM 1428 N N . ASN A 1 178 ? 24.812 37.626 -8.765 1.00 30.41 178 ASN A N 1
ATOM 1429 C CA . ASN A 1 178 ? 23.677 38.541 -8.807 1.00 30.41 178 ASN A CA 1
ATOM 1430 C C . ASN A 1 178 ? 23.785 39.576 -7.667 1.00 30.41 178 ASN A C 1
ATOM 1432 O O . ASN A 1 178 ? 23.853 39.170 -6.501 1.00 30.41 178 ASN A O 1
ATOM 1436 N N . PRO A 1 179 ? 23.817 40.890 -7.960 1.00 33.81 179 PRO A N 1
ATOM 1437 C CA . PRO A 1 179 ? 23.783 41.930 -6.943 1.00 33.81 179 PRO A CA 1
ATOM 1438 C C . PRO A 1 179 ? 22.371 42.120 -6.371 1.00 33.81 179 PRO A C 1
ATOM 1440 O O . PRO A 1 179 ? 21.355 41.866 -7.013 1.00 33.81 179 PRO A O 1
ATOM 1443 N N . ALA A 1 180 ? 22.342 42.577 -5.122 1.00 35.62 180 ALA A N 1
ATOM 1444 C CA . ALA A 1 180 ? 21.161 42.836 -4.311 1.00 35.62 180 ALA A CA 1
ATOM 1445 C C . ALA A 1 180 ? 20.048 43.625 -5.027 1.00 35.62 180 ALA A C 1
ATOM 1447 O O . ALA A 1 180 ? 20.306 44.516 -5.836 1.00 35.62 180 ALA A O 1
ATOM 1448 N N . SER A 1 181 ? 18.796 43.387 -4.626 1.00 32.34 181 SER A N 1
ATOM 1449 C CA . SER A 1 181 ? 17.729 44.374 -4.803 1.00 32.34 181 SER A CA 1
ATOM 1450 C C . SER A 1 181 ? 16.760 44.410 -3.619 1.00 32.34 181 SER A C 1
ATOM 1452 O O . SER A 1 181 ? 16.564 43.385 -2.961 1.00 32.34 181 SER A O 1
ATOM 1454 N N . PRO A 1 182 ? 16.195 45.596 -3.313 1.00 41.75 182 PRO A N 1
ATOM 1455 C CA . PRO A 1 182 ? 15.507 45.884 -2.066 1.00 41.75 182 PRO A CA 1
ATOM 1456 C C . PRO A 1 182 ? 13.975 45.827 -2.191 1.00 41.75 182 PRO A C 1
ATOM 1458 O O . PRO A 1 182 ? 13.398 45.696 -3.266 1.00 41.75 182 PRO A O 1
ATOM 1461 N N . ALA A 1 183 ? 13.336 45.937 -1.027 1.00 37.12 183 ALA A N 1
ATOM 1462 C CA . ALA A 1 183 ? 11.899 45.948 -0.773 1.00 37.12 183 ALA A CA 1
ATOM 1463 C C . ALA A 1 183 ? 11.106 47.074 -1.470 1.00 37.12 183 ALA A C 1
ATOM 1465 O O . ALA A 1 183 ? 11.653 48.149 -1.675 1.00 37.12 183 ALA A O 1
ATOM 1466 N N . LEU A 1 184 ? 9.793 46.852 -1.676 1.00 34.34 184 LEU A N 1
ATOM 1467 C CA . LEU A 1 184 ? 8.658 47.810 -1.572 1.00 34.34 184 LEU A CA 1
ATOM 1468 C C . LEU A 1 184 ? 7.327 47.022 -1.755 1.00 34.34 184 LEU A C 1
ATOM 1470 O O . LEU A 1 184 ? 7.146 46.339 -2.752 1.00 34.34 184 LEU A O 1
ATOM 1474 N N . ARG A 1 185 ? 6.520 46.800 -0.704 1.00 32.25 185 ARG A N 1
ATOM 1475 C CA . ARG A 1 185 ? 5.296 47.524 -0.249 1.00 32.25 185 ARG A CA 1
ATOM 1476 C C . ARG A 1 185 ? 4.085 47.612 -1.218 1.00 32.25 185 ARG A C 1
ATOM 1478 O O . ARG A 1 185 ? 4.102 48.391 -2.154 1.00 32.25 185 ARG A O 1
ATOM 1485 N N . ARG A 1 186 ? 3.008 46.914 -0.797 1.00 35.28 186 ARG A N 1
ATOM 1486 C CA . ARG A 1 186 ? 1.544 47.221 -0.743 1.00 35.28 186 ARG A CA 1
ATOM 1487 C C . ARG A 1 186 ? 0.826 47.925 -1.915 1.00 35.28 186 ARG A C 1
ATOM 1489 O O . ARG A 1 186 ? 1.145 49.066 -2.207 1.00 35.28 186 ARG A O 1
ATOM 1496 N N . LEU A 1 187 ? -0.339 47.375 -2.307 1.00 32.78 187 LEU A N 1
ATOM 1497 C CA . LEU A 1 187 ? -1.681 48.004 -2.188 1.00 32.78 187 LEU A CA 1
ATOM 1498 C C . LEU A 1 187 ? -2.820 47.022 -2.553 1.00 32.78 187 LEU A C 1
ATOM 1500 O O . LEU A 1 187 ? -2.586 45.995 -3.178 1.00 32.78 187 LEU A O 1
ATOM 1504 N N . ALA A 1 188 ? -4.026 47.321 -2.063 1.00 31.02 188 ALA A N 1
ATOM 1505 C CA . ALA A 1 188 ? -5.191 46.441 -1.929 1.00 31.02 188 ALA A CA 1
ATOM 1506 C C . ALA A 1 188 ? -6.326 46.676 -2.961 1.00 31.02 188 ALA A C 1
ATOM 1508 O O . ALA A 1 188 ? -6.343 47.703 -3.635 1.00 31.02 188 ALA A O 1
ATOM 1509 N N . THR A 1 189 ? -7.346 45.790 -2.886 1.00 32.75 189 THR A N 1
ATOM 1510 C CA . THR A 1 189 ? -8.797 45.909 -3.254 1.00 32.75 189 THR A CA 1
ATOM 1511 C C . THR A 1 189 ? -9.250 45.940 -4.733 1.00 32.75 189 THR A C 1
ATOM 1513 O O . THR A 1 189 ? -8.460 46.321 -5.585 1.00 32.75 189 THR A O 1
ATOM 1516 N N . PRO A 1 190 ? -10.554 45.697 -5.054 1.00 46.22 190 PRO A N 1
ATOM 1517 C CA . PRO A 1 190 ? -11.472 44.611 -4.641 1.00 46.22 190 PRO A CA 1
ATOM 1518 C C . PRO A 1 190 ? -12.270 43.980 -5.833 1.00 46.22 190 PRO A C 1
ATOM 1520 O O . PRO A 1 190 ? -12.087 44.350 -6.988 1.00 46.22 190 PRO A O 1
ATOM 1523 N N . MET A 1 191 ? -13.171 43.026 -5.534 1.00 36.31 191 MET A N 1
ATOM 1524 C CA . MET A 1 191 ? -14.116 42.347 -6.455 1.00 36.31 191 MET A CA 1
ATOM 1525 C C . MET A 1 191 ? -15.113 43.279 -7.180 1.00 36.31 191 MET A C 1
ATOM 1527 O O . MET A 1 191 ? -15.367 44.392 -6.716 1.00 36.31 191 MET A O 1
ATOM 1531 N N . PRO A 1 192 ? -15.810 42.758 -8.214 1.00 51.66 192 PRO A N 1
ATOM 1532 C CA . PRO A 1 192 ? -17.264 42.612 -8.051 1.00 51.66 192 PRO A CA 1
ATOM 1533 C C . PRO A 1 192 ? -17.865 41.286 -8.560 1.00 51.66 192 PRO A C 1
ATOM 1535 O O . PRO A 1 192 ? -17.280 40.546 -9.347 1.00 51.66 192 PRO A O 1
ATOM 1538 N N . ALA A 1 193 ? -19.074 41.025 -8.057 1.00 37.94 193 ALA A N 1
ATOM 1539 C CA . ALA A 1 193 ? -19.958 39.899 -8.334 1.00 37.94 193 ALA A CA 1
ATOM 1540 C C . ALA A 1 193 ? -20.744 40.049 -9.651 1.00 37.94 193 ALA A C 1
ATOM 1542 O O . ALA A 1 193 ? -20.964 41.157 -10.140 1.00 37.94 193 ALA A O 1
ATOM 1543 N N . SER A 1 194 ? -21.245 38.932 -10.187 1.00 40.88 194 SER A N 1
ATOM 1544 C CA . SER A 1 194 ? -22.331 38.896 -11.176 1.00 40.88 194 SER A CA 1
ATOM 1545 C C . SER A 1 194 ? -23.151 37.606 -11.031 1.00 40.88 194 SER A C 1
ATOM 1547 O O . SER A 1 194 ? -22.630 36.561 -10.655 1.00 40.88 194 SER A O 1
ATOM 1549 N N . SER A 1 195 ? -24.448 37.762 -11.279 1.00 39.44 195 SER A N 1
ATOM 1550 C CA . SER A 1 195 ? -25.615 37.029 -10.768 1.00 39.44 195 SER A CA 1
ATOM 1551 C C . SER A 1 195 ? -26.035 35.774 -11.574 1.00 39.44 195 SER A C 1
ATOM 1553 O O . SER A 1 195 ? -25.430 35.484 -12.605 1.00 39.44 195 SER A O 1
ATOM 1555 N N . PRO A 1 196 ? -27.081 35.032 -11.131 1.00 45.38 196 PRO A N 1
ATOM 1556 C CA . PRO A 1 196 ? -27.473 33.729 -11.665 1.00 45.38 196 PRO A CA 1
ATOM 1557 C C . PRO A 1 196 ? -28.633 33.802 -12.679 1.00 45.38 196 PRO A C 1
ATOM 1559 O O . PRO A 1 196 ? -29.493 34.676 -12.604 1.00 45.38 196 PRO A O 1
ATOM 1562 N N . GLY A 1 197 ? -28.711 32.810 -13.567 1.00 40.50 197 GLY A N 1
ATOM 1563 C CA . GLY A 1 197 ? -29.922 32.424 -14.306 1.00 40.50 197 GLY A CA 1
ATOM 1564 C C . GLY A 1 197 ? -29.941 30.892 -14.400 1.00 40.50 197 GLY A C 1
ATOM 1565 O O . GLY A 1 197 ? -28.892 30.293 -14.594 1.00 40.50 197 GLY A O 1
ATOM 1566 N N . GLY A 1 198 ? -31.026 30.148 -14.190 1.00 36.41 198 GLY A N 1
ATOM 1567 C CA . GLY A 1 198 ? -32.442 30.478 -14.298 1.00 36.41 198 GLY A CA 1
ATOM 1568 C C . GLY A 1 198 ? -33.012 29.846 -15.569 1.00 36.41 198 GLY A C 1
ATOM 1569 O O . GLY A 1 198 ? -33.198 30.562 -16.542 1.00 36.41 198 GLY A O 1
ATOM 1570 N N . TRP A 1 199 ? -33.258 28.527 -15.575 1.00 46.00 199 TRP A N 1
ATOM 1571 C CA . TRP A 1 199 ? -34.004 27.824 -16.633 1.00 46.00 199 TRP A CA 1
ATOM 1572 C C . TRP A 1 199 ? -34.955 26.779 -16.024 1.00 46.00 199 TRP A C 1
ATOM 1574 O O . TRP A 1 199 ? -34.559 25.966 -15.191 1.00 46.00 199 TRP A O 1
ATOM 1584 N N . HIS A 1 200 ? -36.221 26.845 -16.443 1.00 39.56 200 HIS A N 1
ATOM 1585 C CA . HIS A 1 200 ? -37.356 26.017 -16.028 1.00 39.56 200 HIS A CA 1
ATOM 1586 C C . HIS A 1 200 ? -37.738 24.991 -17.117 1.00 39.56 200 HIS A C 1
ATOM 1588 O O . HIS A 1 200 ? -37.916 25.399 -18.258 1.00 39.56 200 HIS A O 1
ATOM 1594 N N . GLY A 1 201 ? -37.951 23.727 -16.693 1.00 32.06 201 GLY A N 1
ATOM 1595 C CA . GLY A 1 201 ? -38.901 22.669 -17.150 1.00 32.06 201 GLY A CA 1
ATOM 1596 C C . GLY A 1 201 ? -39.069 22.306 -18.645 1.00 32.06 201 GLY A C 1
ATOM 1597 O O . GLY A 1 201 ? -38.430 22.899 -19.503 1.00 32.06 201 GLY A O 1
ATOM 1598 N N . PRO A 1 202 ? -40.025 21.415 -19.010 1.00 45.91 202 PRO A N 1
ATOM 1599 C CA . PRO A 1 202 ? -40.564 20.233 -18.308 1.00 45.91 202 PRO A CA 1
ATOM 1600 C C . PRO A 1 202 ? -40.710 18.964 -19.216 1.00 45.91 202 PRO A C 1
ATOM 1602 O O . PRO A 1 202 ? -40.703 19.062 -20.435 1.00 45.91 202 PRO A O 1
ATOM 1605 N N . GLY A 1 203 ? -40.997 17.794 -18.615 1.00 31.72 203 GLY A N 1
ATOM 1606 C CA . GLY A 1 203 ? -41.944 16.795 -19.169 1.00 31.72 203 GLY A CA 1
ATOM 1607 C C . GLY A 1 203 ? -41.441 15.644 -20.072 1.00 31.72 203 GLY A C 1
ATOM 1608 O O . GLY A 1 203 ? -40.659 15.845 -20.991 1.00 31.72 203 GLY A O 1
ATOM 1609 N N . GLY A 1 204 ? -41.998 14.440 -19.849 1.00 34.53 204 GLY A N 1
ATOM 1610 C CA . GLY A 1 204 ? -41.958 13.274 -20.759 1.00 34.53 204 GLY A CA 1
ATOM 1611 C C . GLY A 1 204 ? -41.580 11.966 -20.044 1.00 34.53 204 GLY A C 1
ATOM 1612 O O . GLY A 1 204 ? -40.406 11.681 -19.867 1.00 34.53 204 GLY A O 1
ATOM 1613 N N . SER A 1 205 ? -42.519 11.266 -19.401 1.00 36.62 205 SER A N 1
ATOM 1614 C CA . SER A 1 205 ? -43.345 10.166 -19.950 1.00 36.62 205 SER A CA 1
ATOM 1615 C C . SER A 1 205 ? -42.586 8.858 -20.226 1.00 36.62 205 SER A C 1
ATOM 1617 O O . SER A 1 205 ? -41.821 8.736 -21.176 1.00 36.62 205 SER A O 1
ATOM 1619 N N . LEU A 1 206 ? -42.888 7.868 -19.383 1.00 42.12 206 LEU A N 1
ATOM 1620 C CA . LEU A 1 206 ? -42.530 6.452 -19.489 1.00 42.12 206 LEU A CA 1
ATOM 1621 C C . LEU A 1 206 ? -43.243 5.780 -20.673 1.00 42.12 206 LEU A C 1
ATOM 1623 O O . LEU A 1 206 ? -44.422 6.057 -20.905 1.00 42.12 206 LEU A O 1
ATOM 1627 N N . PRO A 1 207 ? -42.612 4.772 -21.290 1.00 50.47 207 PRO A N 1
ATOM 1628 C CA . PRO A 1 207 ? -43.348 3.606 -21.750 1.00 50.47 207 PRO A CA 1
ATOM 1629 C C . PRO A 1 207 ? -42.929 2.346 -20.985 1.00 50.47 207 PRO A C 1
ATOM 1631 O O . PRO A 1 207 ? -41.750 2.055 -20.785 1.00 50.47 207 PRO A O 1
ATOM 1634 N N . ALA A 1 208 ? -43.944 1.595 -20.564 1.00 42.31 208 ALA A N 1
ATOM 1635 C CA . ALA A 1 208 ? -43.821 0.227 -20.101 1.00 42.31 208 ALA A CA 1
ATOM 1636 C C . ALA A 1 208 ? -43.501 -0.682 -21.295 1.00 42.31 208 ALA A C 1
ATOM 1638 O O . ALA A 1 208 ? -44.247 -0.698 -22.273 1.00 42.31 208 ALA A O 1
ATOM 1639 N N . SER A 1 209 ? -42.429 -1.464 -21.183 1.00 37.38 209 SER A N 1
ATOM 1640 C CA . SER A 1 209 ? -42.117 -2.544 -22.118 1.00 37.38 209 SER A CA 1
ATOM 1641 C C . SER A 1 209 ? -42.124 -3.866 -21.363 1.00 37.38 209 SER A C 1
ATOM 1643 O O . SER A 1 209 ? -41.208 -4.184 -20.608 1.00 37.38 209 SER A O 1
ATOM 1645 N N . SER A 1 210 ? -43.199 -4.620 -21.564 1.00 42.44 210 SER A N 1
ATOM 1646 C CA . SER A 1 210 ? -43.306 -6.042 -21.274 1.00 42.44 210 SER A CA 1
ATOM 1647 C C . SER A 1 210 ? -42.497 -6.823 -22.310 1.00 42.44 210 SER A C 1
ATOM 1649 O O . SER A 1 210 ? -42.768 -6.740 -23.506 1.00 42.44 210 SER A O 1
ATOM 1651 N N . VAL A 1 211 ? -41.507 -7.599 -21.864 1.00 38.38 211 VAL A N 1
ATOM 1652 C CA . VAL A 1 211 ? -40.817 -8.563 -22.728 1.00 38.38 211 VAL A CA 1
ATOM 1653 C C . VAL A 1 211 ? -40.742 -9.908 -22.020 1.00 38.38 211 VAL A C 1
ATOM 1655 O O . VAL A 1 211 ? -40.196 -10.048 -20.928 1.00 38.38 211 VAL A O 1
ATOM 1658 N N . SER A 1 212 ? -41.363 -10.876 -22.679 1.00 38.56 212 SER A N 1
ATOM 1659 C CA . SER A 1 212 ? -41.460 -12.289 -22.352 1.00 38.56 212 SER A CA 1
ATOM 1660 C C . SER A 1 212 ? -40.091 -12.962 -22.232 1.00 38.56 212 SER A C 1
ATOM 1662 O O . SER A 1 212 ? -39.195 -12.716 -23.038 1.00 38.56 212 SER A O 1
ATOM 1664 N N . ALA A 1 213 ? -39.960 -13.866 -21.262 1.00 38.69 213 ALA A N 1
ATOM 1665 C CA . ALA A 1 213 ? -38.809 -14.748 -21.110 1.00 38.69 213 ALA A CA 1
ATOM 1666 C C . ALA A 1 213 ? -38.774 -15.812 -22.227 1.00 38.69 213 ALA A C 1
ATOM 1668 O O . ALA A 1 213 ? -39.760 -16.538 -22.388 1.00 38.69 213 ALA A O 1
ATOM 1669 N N . P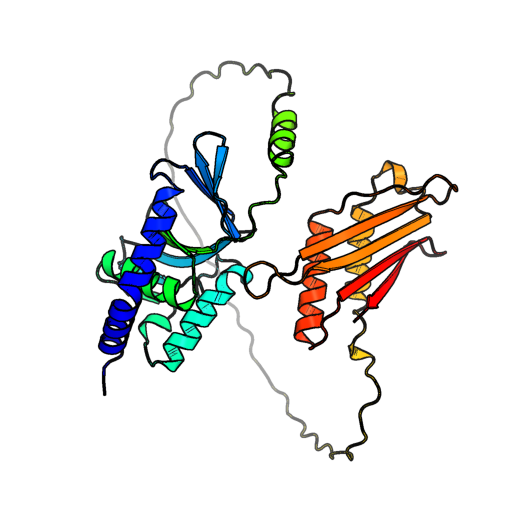RO A 1 214 ? -37.664 -15.962 -22.974 1.00 45.19 214 PRO A N 1
ATOM 1670 C CA . PRO A 1 214 ? -37.434 -17.135 -23.798 1.00 45.19 214 PRO A CA 1
ATOM 1671 C C . PRO A 1 214 ? -36.720 -18.236 -23.004 1.00 45.19 214 PRO A C 1
ATOM 1673 O O . PRO A 1 214 ? -35.957 -17.994 -22.068 1.00 45.19 214 PRO A O 1
ATOM 1676 N N . ALA A 1 215 ? -37.022 -19.468 -23.400 1.00 44.59 215 ALA A N 1
ATOM 1677 C CA . ALA A 1 215 ? -36.540 -20.705 -22.819 1.00 44.59 215 ALA A CA 1
ATOM 1678 C C . ALA A 1 215 ? -35.005 -20.825 -22.828 1.00 44.59 215 ALA A C 1
ATOM 1680 O O . ALA A 1 215 ? -34.327 -20.424 -23.771 1.00 44.59 215 ALA A O 1
ATOM 1681 N N . SER A 1 216 ? -34.494 -21.437 -21.759 1.00 40.09 216 SER A N 1
ATOM 1682 C CA . SER A 1 216 ? -33.085 -21.739 -21.513 1.00 40.09 216 SER A CA 1
ATOM 1683 C C . SER A 1 216 ? -32.529 -22.711 -22.559 1.00 40.09 216 SER A C 1
ATOM 1685 O O . SER A 1 216 ? -32.740 -23.921 -22.485 1.00 40.09 216 SER A O 1
ATOM 1687 N N . SER A 1 217 ? -31.814 -22.173 -23.544 1.00 48.22 217 SER A N 1
ATOM 1688 C CA . SER A 1 217 ? -30.865 -22.906 -24.380 1.00 48.22 217 SER A CA 1
ATOM 1689 C C . SER A 1 217 ? -29.457 -22.684 -23.831 1.00 48.22 217 SER A C 1
ATOM 1691 O O . SER A 1 217 ? -29.073 -21.543 -23.574 1.00 48.22 217 SER A O 1
ATOM 1693 N N . ALA A 1 218 ? -28.693 -23.762 -23.650 1.00 49.41 218 ALA A N 1
ATOM 1694 C CA . ALA A 1 218 ? -27.312 -23.712 -23.175 1.00 49.41 218 ALA A CA 1
ATOM 1695 C C . ALA A 1 218 ? -26.467 -22.704 -23.993 1.00 49.41 218 ALA A C 1
ATOM 1697 O O . ALA A 1 218 ? -26.551 -22.713 -25.224 1.00 49.41 218 ALA A O 1
ATOM 1698 N N . PRO A 1 219 ? -25.671 -21.833 -23.342 1.00 45.72 219 PRO A N 1
ATOM 1699 C CA . PRO A 1 219 ? -24.946 -20.773 -24.029 1.00 45.72 219 PRO A CA 1
ATOM 1700 C C . PRO A 1 219 ? -23.837 -21.356 -24.912 1.00 45.72 219 PRO A C 1
ATOM 1702 O O . PRO A 1 219 ? -22.982 -22.113 -24.450 1.00 45.72 219 PRO A O 1
ATOM 1705 N N . ALA A 1 220 ? -23.853 -20.976 -26.190 1.00 52.53 220 ALA A N 1
ATOM 1706 C CA . ALA A 1 220 ? -22.724 -21.151 -27.096 1.00 52.53 220 ALA A CA 1
ATOM 1707 C C . ALA A 1 220 ? -21.462 -20.483 -26.502 1.00 52.53 220 ALA A C 1
ATOM 1709 O O . ALA A 1 220 ? -21.596 -19.491 -25.777 1.00 52.53 220 ALA A O 1
ATOM 1710 N N . PRO A 1 221 ? -20.244 -20.993 -26.779 1.00 51.34 221 PRO A N 1
ATOM 1711 C CA . PRO A 1 221 ? -19.003 -20.393 -26.289 1.00 51.34 221 PRO A CA 1
ATOM 1712 C C . PRO A 1 221 ? -18.939 -18.923 -26.719 1.00 51.34 221 PRO A C 1
ATOM 1714 O O . PRO A 1 221 ? -18.908 -18.604 -27.906 1.00 51.34 221 PRO A O 1
ATOM 1717 N N . SER A 1 222 ? -19.013 -18.031 -25.735 1.00 56.22 222 SER A N 1
ATOM 1718 C CA . SER A 1 222 ? -19.291 -16.616 -25.928 1.00 56.22 222 SER A CA 1
ATOM 1719 C C . SER A 1 222 ? -18.094 -15.868 -26.520 1.00 56.22 222 SER A C 1
ATOM 1721 O O . SER A 1 222 ? -16.990 -15.879 -25.975 1.00 56.22 222 SER A O 1
ATOM 1723 N N . SER A 1 223 ? -18.352 -15.119 -27.594 1.00 61.12 223 SER A N 1
ATOM 1724 C CA . SER A 1 223 ? -17.472 -14.093 -28.174 1.00 61.12 223 SER A CA 1
ATOM 1725 C C . SER A 1 223 ? -17.123 -12.950 -27.201 1.00 61.12 223 SER A C 1
ATOM 1727 O O . SER A 1 223 ? -16.363 -12.052 -27.539 1.00 61.12 223 SER A O 1
ATOM 1729 N N . GLU A 1 224 ? -17.651 -12.970 -25.973 1.00 63.16 224 GLU A N 1
ATOM 1730 C CA . GLU A 1 224 ? -17.396 -11.976 -24.919 1.00 63.16 224 GLU A CA 1
ATOM 1731 C C . GLU A 1 224 ? -15.988 -12.044 -24.311 1.00 63.16 224 GLU A C 1
ATOM 1733 O O . GLU A 1 224 ? -15.605 -11.164 -23.534 1.00 63.16 224 GLU A O 1
ATOM 1738 N N . ARG A 1 225 ? -15.210 -13.081 -24.643 1.00 71.81 225 ARG A N 1
ATOM 1739 C CA . ARG A 1 225 ? -13.852 -13.270 -24.116 1.00 71.81 225 ARG A CA 1
ATOM 1740 C C . ARG A 1 225 ? -12.763 -12.590 -24.943 1.00 71.81 225 ARG A C 1
ATOM 1742 O O . ARG A 1 225 ? -11.636 -12.493 -24.462 1.00 71.81 225 ARG A O 1
ATOM 1749 N N . GLU A 1 226 ? -13.072 -12.112 -26.146 1.00 82.38 226 GLU A N 1
ATOM 1750 C CA . GLU A 1 226 ? -12.089 -11.401 -26.963 1.00 82.38 226 GLU A CA 1
ATOM 1751 C C . GLU A 1 226 ? -11.847 -9.970 -26.446 1.00 82.38 226 GLU A C 1
ATOM 1753 O O . GLU A 1 226 ? -12.776 -9.307 -25.963 1.00 82.38 226 GLU A O 1
ATOM 1758 N N . PRO A 1 227 ? -10.602 -9.463 -26.517 1.00 84.38 227 PRO A N 1
ATOM 1759 C CA . PRO A 1 227 ? -10.328 -8.075 -26.182 1.00 84.38 227 PRO A CA 1
ATOM 1760 C C . PRO A 1 227 ? -11.092 -7.120 -27.110 1.00 84.38 227 PRO A C 1
ATOM 1762 O O . PRO A 1 227 ? -11.312 -7.385 -28.288 1.00 84.38 227 PRO A O 1
ATOM 1765 N N . THR A 1 228 ? -11.486 -5.960 -26.582 1.00 88.69 228 THR A N 1
ATOM 1766 C CA . THR A 1 228 ? -12.185 -4.946 -27.383 1.00 88.69 228 THR A CA 1
ATOM 1767 C C . THR A 1 228 ? -11.257 -4.335 -28.437 1.00 88.69 228 THR A C 1
ATOM 1769 O O . THR A 1 228 ? -10.048 -4.234 -28.224 1.00 88.69 228 THR A O 1
ATOM 1772 N N . ALA A 1 229 ? -11.816 -3.807 -29.532 1.00 88.44 229 ALA A N 1
ATOM 1773 C CA . ALA A 1 229 ? -11.042 -3.074 -30.542 1.00 88.44 229 ALA A CA 1
ATOM 1774 C C . ALA A 1 229 ? -10.217 -1.916 -29.940 1.00 88.44 229 ALA A C 1
ATOM 1776 O O . ALA A 1 229 ? -9.080 -1.683 -30.343 1.00 88.44 229 ALA A O 1
ATOM 1777 N N . ALA A 1 230 ? -10.751 -1.241 -28.915 1.00 86.81 230 ALA A N 1
ATOM 1778 C CA . ALA A 1 230 ? -10.027 -0.211 -28.169 1.00 86.81 230 ALA A CA 1
ATOM 1779 C C . ALA A 1 230 ? -8.795 -0.773 -27.436 1.00 86.81 230 ALA A C 1
ATOM 1781 O O . ALA A 1 230 ? -7.738 -0.151 -27.450 1.00 86.81 230 ALA A O 1
ATOM 1782 N N . THR A 1 231 ? -8.904 -1.972 -26.853 1.00 86.75 231 THR A N 1
ATOM 1783 C CA . THR A 1 231 ? -7.764 -2.665 -26.231 1.00 86.75 231 THR A CA 1
ATOM 1784 C C . THR A 1 231 ? -6.716 -3.045 -27.276 1.00 86.75 231 THR A C 1
ATOM 1786 O O . THR A 1 231 ? -5.521 -2.896 -27.029 1.00 86.75 231 THR A O 1
ATOM 1789 N N . HIS A 1 232 ? -7.148 -3.514 -28.453 1.00 89.19 232 HIS A N 1
ATOM 1790 C CA . HIS A 1 232 ? -6.229 -3.820 -29.550 1.00 89.19 232 HIS A CA 1
ATOM 1791 C C . HIS A 1 232 ? -5.455 -2.579 -29.988 1.00 89.19 232 HIS A C 1
ATOM 1793 O O . HIS A 1 232 ? -4.234 -2.641 -30.096 1.00 89.19 232 HIS A O 1
ATOM 1799 N N . ALA A 1 233 ? -6.142 -1.450 -30.171 1.00 90.75 233 ALA A N 1
ATOM 1800 C CA . ALA A 1 233 ? -5.513 -0.181 -30.521 1.00 90.75 233 ALA A CA 1
ATOM 1801 C C . ALA A 1 233 ? -4.545 0.311 -29.429 1.00 90.75 233 ALA A C 1
ATOM 1803 O O . ALA A 1 233 ? -3.437 0.740 -29.745 1.00 90.75 233 ALA A O 1
ATOM 1804 N N . GLU A 1 234 ? -4.927 0.200 -28.152 1.00 92.12 234 GLU A N 1
ATOM 1805 C CA . GLU A 1 234 ? -4.081 0.575 -27.015 1.00 92.12 234 GLU A CA 1
ATOM 1806 C C . GLU A 1 234 ? -2.769 -0.225 -27.005 1.00 92.12 234 GLU A C 1
ATOM 1808 O O . GLU A 1 234 ? -1.688 0.366 -27.013 1.00 92.12 234 GLU A O 1
ATOM 1813 N N . ILE A 1 235 ? -2.836 -1.561 -27.048 1.00 93.06 235 ILE A N 1
ATOM 1814 C CA . ILE A 1 235 ? -1.630 -2.405 -27.047 1.00 93.06 235 ILE A CA 1
ATOM 1815 C C . ILE A 1 235 ? -0.803 -2.190 -28.317 1.00 93.06 235 ILE A C 1
ATOM 1817 O O . ILE A 1 235 ? 0.421 -2.120 -28.229 1.00 93.06 235 ILE A O 1
ATOM 1821 N N . ALA A 1 236 ? -1.440 -2.036 -29.481 1.00 93.31 236 ALA A N 1
ATOM 1822 C CA . ALA A 1 236 ? -0.748 -1.739 -30.735 1.00 93.31 236 ALA A CA 1
ATOM 1823 C C . ALA A 1 236 ? 0.082 -0.456 -30.638 1.00 93.31 236 ALA A C 1
ATOM 1825 O O . ALA A 1 236 ? 1.263 -0.457 -30.989 1.00 93.31 236 ALA A O 1
ATOM 1826 N N . GLN A 1 237 ? -0.517 0.612 -30.101 1.00 93.69 237 GLN A N 1
ATOM 1827 C CA . GLN A 1 237 ? 0.168 1.880 -29.889 1.00 93.69 237 GLN A CA 1
ATOM 1828 C C . GLN A 1 237 ? 1.352 1.705 -28.937 1.00 93.69 237 GLN A C 1
ATOM 1830 O O . GLN A 1 237 ? 2.458 2.135 -29.251 1.00 93.69 237 GLN A O 1
ATOM 1835 N N . ARG A 1 238 ? 1.163 1.006 -27.809 1.00 95.00 238 ARG A N 1
ATOM 1836 C CA . ARG A 1 238 ? 2.255 0.771 -26.852 1.00 95.00 238 ARG A CA 1
ATOM 1837 C C . ARG A 1 238 ? 3.386 -0.066 -27.433 1.00 95.00 238 ARG A C 1
ATOM 1839 O O . ARG A 1 238 ? 4.538 0.209 -27.123 1.00 95.00 238 ARG A O 1
ATOM 1846 N N . LEU A 1 239 ? 3.085 -1.056 -28.273 1.00 93.62 239 LEU A N 1
ATOM 1847 C CA . LEU A 1 239 ? 4.101 -1.838 -28.982 1.00 93.62 239 LEU A CA 1
ATOM 1848 C C . LEU A 1 239 ? 4.899 -0.978 -29.958 1.00 93.62 239 LEU A C 1
ATOM 1850 O O . LEU A 1 239 ? 6.120 -1.113 -30.022 1.00 93.62 239 LEU A O 1
ATOM 1854 N N . PHE A 1 240 ? 4.225 -0.089 -30.687 1.00 93.81 240 PHE A N 1
ATOM 1855 C CA . PHE A 1 240 ? 4.881 0.847 -31.592 1.00 93.81 240 PHE A CA 1
ATOM 1856 C C . PHE A 1 240 ? 5.781 1.838 -30.841 1.00 93.81 240 PHE A C 1
ATOM 1858 O O . PHE A 1 240 ? 6.921 2.045 -31.251 1.00 93.81 240 PHE A O 1
ATOM 1865 N N . ASP A 1 241 ? 5.323 2.367 -29.701 1.00 92.81 241 ASP A N 1
ATOM 1866 C CA . ASP A 1 241 ? 6.085 3.297 -28.853 1.00 92.81 241 ASP A CA 1
ATOM 1867 C C . ASP A 1 241 ? 7.406 2.689 -28.333 1.00 92.81 241 ASP A C 1
ATOM 1869 O O . ASP A 1 241 ? 8.337 3.420 -27.998 1.00 92.81 241 ASP A O 1
ATOM 1873 N N . VAL A 1 242 ? 7.511 1.353 -28.259 1.00 93.50 242 VAL A N 1
ATOM 1874 C CA . VAL A 1 242 ? 8.748 0.667 -27.845 1.00 93.50 242 VAL A CA 1
ATOM 1875 C C . VAL A 1 242 ? 9.792 0.614 -28.971 1.00 93.50 242 VAL A C 1
ATOM 1877 O O . VAL A 1 242 ? 10.978 0.410 -28.707 1.00 93.50 242 VAL A O 1
ATOM 1880 N N . VAL A 1 243 ? 9.392 0.797 -30.233 1.00 93.31 243 VAL A N 1
ATOM 1881 C CA . VAL A 1 243 ? 10.312 0.725 -31.374 1.00 93.31 243 VAL A CA 1
ATOM 1882 C C . VAL A 1 243 ? 11.155 2.002 -31.457 1.00 93.31 243 VAL A C 1
ATOM 1884 O O . VAL A 1 243 ? 10.600 3.087 -31.665 1.00 93.31 243 VAL A O 1
ATOM 1887 N N . PRO A 1 244 ? 12.498 1.903 -31.379 1.00 91.69 244 PRO A N 1
ATOM 1888 C CA . PRO A 1 244 ? 13.375 3.052 -31.561 1.00 91.69 244 PRO A CA 1
ATOM 1889 C C . PRO A 1 244 ? 13.136 3.729 -32.910 1.00 91.69 244 PRO A C 1
ATOM 1891 O O . PRO A 1 244 ? 12.951 3.050 -33.920 1.00 91.69 244 PRO A O 1
ATOM 1894 N N . TYR A 1 245 ? 13.221 5.059 -32.944 1.00 93.50 245 TYR A N 1
ATOM 1895 C CA . TYR A 1 245 ? 12.949 5.862 -34.142 1.00 93.50 245 TYR A CA 1
ATOM 1896 C C . TYR A 1 245 ? 13.681 5.360 -35.400 1.00 93.50 245 TYR A C 1
ATOM 1898 O O . TYR A 1 245 ? 13.081 5.240 -36.465 1.00 93.50 245 TYR A O 1
ATOM 1906 N N . ILE A 1 246 ? 14.949 4.956 -35.255 1.00 92.25 246 ILE A N 1
ATOM 1907 C CA . ILE A 1 246 ? 15.785 4.416 -36.343 1.00 92.25 246 ILE A CA 1
ATOM 1908 C C . ILE A 1 246 ? 15.215 3.153 -37.010 1.00 92.25 246 ILE A C 1
ATOM 1910 O O . ILE A 1 246 ? 15.584 2.828 -38.134 1.00 92.25 246 ILE A O 1
ATOM 1914 N N . HIS A 1 247 ? 14.325 2.431 -36.329 1.00 91.38 247 HIS A N 1
ATOM 1915 C CA . HIS A 1 247 ? 13.718 1.200 -36.821 1.00 91.38 247 HIS A CA 1
ATOM 1916 C C . HIS A 1 247 ? 12.274 1.390 -37.300 1.00 91.38 247 HIS A C 1
ATOM 1918 O O . HIS A 1 247 ? 11.740 0.492 -37.951 1.00 91.38 247 HIS A O 1
ATOM 1924 N N . GLN A 1 248 ? 11.645 2.542 -37.039 1.00 91.31 248 GLN A N 1
ATOM 1925 C CA . GLN A 1 248 ? 10.226 2.766 -37.346 1.00 91.31 248 GLN A CA 1
ATOM 1926 C C . GLN A 1 248 ? 9.914 2.721 -38.849 1.00 91.31 248 GLN A C 1
ATOM 1928 O O . GLN A 1 248 ? 8.841 2.270 -39.240 1.00 91.31 248 GLN A O 1
ATOM 1933 N N . GLN A 1 249 ? 10.864 3.109 -39.704 1.00 90.88 249 GLN A N 1
ATOM 1934 C CA . GLN A 1 249 ? 10.700 3.062 -41.165 1.00 90.88 249 GLN A CA 1
ATOM 1935 C C . GLN A 1 249 ? 10.846 1.651 -41.760 1.00 90.88 249 GLN A C 1
ATOM 1937 O O . GLN A 1 249 ? 10.515 1.426 -42.922 1.00 90.88 249 GLN A O 1
ATOM 1942 N N . HIS A 1 250 ? 11.335 0.690 -40.973 1.00 92.44 250 HIS A N 1
ATOM 1943 C CA . HIS A 1 250 ? 11.644 -0.666 -41.426 1.00 92.44 250 HIS A CA 1
ATOM 1944 C C . HIS A 1 250 ? 10.958 -1.734 -40.570 1.00 92.44 250 HIS A C 1
ATOM 1946 O O . HIS A 1 250 ? 11.464 -2.848 -40.433 1.00 92.44 250 HIS A O 1
ATOM 1952 N N . ILE A 1 251 ? 9.803 -1.415 -39.981 1.00 92.69 251 ILE A N 1
ATOM 1953 C CA . ILE A 1 251 ? 9.026 -2.388 -39.213 1.00 92.69 251 ILE A CA 1
ATOM 1954 C C . ILE A 1 251 ? 8.443 -3.428 -40.176 1.00 92.69 251 ILE A C 1
ATOM 1956 O O . ILE A 1 251 ? 7.618 -3.107 -41.031 1.00 92.69 251 ILE A O 1
ATOM 1960 N N . GLY A 1 252 ? 8.873 -4.683 -40.036 1.00 92.38 252 GLY A N 1
ATOM 1961 C CA . GLY A 1 252 ? 8.227 -5.826 -40.679 1.00 92.38 252 GLY A CA 1
ATOM 1962 C C . GLY A 1 252 ? 7.173 -6.430 -39.758 1.00 92.38 252 GLY A C 1
ATOM 1963 O O . GLY A 1 252 ? 5.980 -6.431 -40.054 1.00 92.38 252 GLY A O 1
ATOM 1964 N N . THR A 1 253 ? 7.613 -6.938 -38.609 1.00 94.81 253 THR A N 1
ATOM 1965 C CA . THR A 1 253 ? 6.729 -7.517 -37.594 1.00 94.81 253 THR A CA 1
ATOM 1966 C C . THR A 1 253 ? 7.275 -7.254 -36.197 1.00 94.81 253 THR A C 1
ATOM 1968 O O . THR A 1 253 ? 8.438 -7.540 -35.934 1.00 94.81 253 THR A O 1
ATOM 1971 N N . ILE A 1 254 ? 6.432 -6.796 -35.277 1.00 94.38 254 ILE A N 1
ATOM 1972 C CA . ILE A 1 254 ? 6.727 -6.789 -33.839 1.00 94.38 254 ILE A CA 1
ATOM 1973 C C . ILE A 1 254 ? 5.976 -7.955 -33.210 1.00 94.38 254 ILE A C 1
ATOM 1975 O O . ILE A 1 254 ? 4.779 -8.089 -33.432 1.00 94.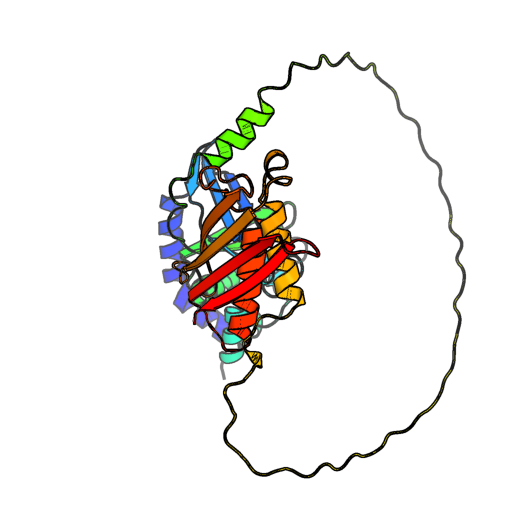38 254 ILE A O 1
ATOM 1979 N N . THR A 1 255 ? 6.656 -8.792 -32.433 1.00 95.38 255 THR A N 1
ATOM 1980 C CA . THR A 1 255 ? 6.038 -9.889 -31.680 1.00 95.38 255 THR A CA 1
ATOM 1981 C C . THR A 1 255 ? 6.302 -9.698 -30.196 1.00 95.38 255 THR A C 1
ATOM 1983 O O . THR A 1 255 ? 7.455 -9.636 -29.771 1.00 95.38 255 THR A O 1
ATOM 1986 N N . LEU A 1 256 ? 5.227 -9.623 -29.421 1.00 96.00 256 LEU A N 1
ATOM 1987 C CA . LEU A 1 256 ? 5.212 -9.649 -27.970 1.00 96.00 256 LEU A CA 1
ATOM 1988 C C . LEU A 1 256 ? 4.723 -11.016 -27.507 1.00 96.00 256 LEU A C 1
ATOM 1990 O O . LEU A 1 256 ? 3.614 -11.425 -27.845 1.00 96.00 256 LEU A O 1
ATOM 1994 N N . LEU A 1 257 ? 5.525 -11.661 -26.670 1.00 95.12 257 LEU A N 1
ATOM 1995 C CA . LEU A 1 257 ? 5.100 -12.767 -25.827 1.00 95.12 257 LEU A CA 1
ATOM 1996 C C . LEU A 1 257 ? 5.152 -12.290 -24.376 1.00 95.12 257 LEU A C 1
ATOM 1998 O O . LEU A 1 257 ? 6.234 -12.020 -23.852 1.00 95.12 257 LEU A O 1
ATOM 2002 N N . ALA A 1 258 ? 3.992 -12.174 -23.740 1.00 92.56 258 ALA A N 1
ATOM 2003 C CA . ALA A 1 258 ? 3.875 -11.785 -22.344 1.00 92.56 258 ALA A CA 1
ATOM 2004 C C . ALA A 1 258 ? 3.301 -12.945 -21.534 1.00 92.56 258 ALA A C 1
ATOM 2006 O O . ALA A 1 258 ? 2.169 -13.367 -21.760 1.00 92.56 258 ALA A O 1
ATOM 2007 N N . ARG A 1 259 ? 4.067 -13.450 -20.568 1.00 92.38 259 ARG A N 1
ATOM 2008 C CA . ARG A 1 259 ? 3.589 -14.455 -19.617 1.00 92.38 259 ARG A CA 1
ATOM 2009 C C . ARG A 1 259 ? 3.191 -13.767 -18.323 1.00 92.38 259 ARG A C 1
ATOM 2011 O O . ARG A 1 259 ? 4.038 -13.153 -17.677 1.00 92.38 259 ARG A O 1
ATOM 2018 N N . ALA A 1 260 ? 1.930 -13.913 -17.930 1.00 87.19 260 ALA A N 1
ATOM 2019 C CA . ALA A 1 260 ? 1.483 -13.517 -16.606 1.00 87.19 260 ALA A CA 1
ATOM 2020 C C . ALA A 1 260 ? 2.161 -14.433 -15.579 1.00 87.19 260 ALA A C 1
ATOM 2022 O O . ALA A 1 260 ? 1.960 -15.649 -15.567 1.00 87.19 260 ALA A O 1
ATOM 2023 N N . VAL A 1 261 ? 3.005 -13.854 -14.735 1.00 82.31 261 VAL A N 1
ATOM 2024 C CA . VAL A 1 261 ? 3.597 -14.543 -13.596 1.00 82.31 261 VAL A CA 1
ATOM 2025 C C . VAL A 1 261 ? 2.599 -14.406 -12.448 1.00 82.31 261 VAL A C 1
ATOM 2027 O O . VAL A 1 261 ? 2.262 -13.274 -12.082 1.00 82.31 261 VAL A O 1
ATOM 2030 N N . PRO A 1 262 ? 2.088 -15.524 -11.892 1.00 63.53 262 PRO A N 1
ATOM 2031 C CA . PRO A 1 262 ? 1.220 -15.473 -10.725 1.00 63.53 262 PRO A CA 1
ATOM 2032 C C . PRO A 1 262 ? 1.886 -14.633 -9.629 1.00 63.53 262 PRO A C 1
ATOM 2034 O O . PRO A 1 262 ? 3.102 -14.764 -9.453 1.00 63.53 262 PRO A O 1
ATOM 2037 N N . PRO A 1 263 ? 1.139 -13.786 -8.900 1.00 61.97 263 PRO A N 1
ATOM 2038 C CA . PRO A 1 263 ? 1.712 -13.007 -7.813 1.00 61.97 263 PRO A CA 1
ATOM 2039 C C . PRO A 1 263 ? 2.479 -13.921 -6.862 1.00 61.97 263 PRO A C 1
ATOM 2041 O O . PRO A 1 263 ? 1.899 -14.778 -6.202 1.00 61.97 263 PRO A O 1
ATOM 2044 N N . THR A 1 264 ? 3.787 -13.710 -6.764 1.00 47.62 264 THR A N 1
ATOM 2045 C CA . THR A 1 264 ? 4.602 -14.196 -5.643 1.00 47.62 264 THR A CA 1
ATOM 2046 C C . THR A 1 264 ? 4.615 -13.186 -4.489 1.00 47.62 264 THR A C 1
ATOM 2048 O O . THR A 1 264 ? 5.333 -13.372 -3.511 1.00 47.62 264 THR A O 1
ATOM 2051 N N . GLY A 1 265 ? 3.825 -12.112 -4.607 1.00 48.28 265 GLY A N 1
ATOM 2052 C CA . GLY A 1 265 ? 3.699 -11.023 -3.644 1.00 48.28 265 GLY A CA 1
ATOM 2053 C C . GLY A 1 265 ? 2.253 -10.819 -3.154 1.00 48.28 265 GLY A C 1
ATOM 2054 O O . GLY A 1 265 ? 1.462 -11.761 -3.185 1.00 48.28 265 GLY A O 1
ATOM 2055 N N . PRO A 1 266 ? 1.896 -9.614 -2.668 1.00 41.34 266 PRO A N 1
ATOM 2056 C CA . PRO A 1 266 ? 0.581 -9.316 -2.090 1.00 41.34 266 PRO A CA 1
ATOM 2057 C C . PRO A 1 266 ? -0.590 -9.765 -2.986 1.00 41.34 266 PRO A C 1
ATOM 2059 O O . PRO A 1 266 ? -0.513 -9.639 -4.208 1.00 41.34 266 PRO A O 1
ATOM 2062 N N . ILE A 1 267 ? -1.673 -10.273 -2.377 1.00 47.19 267 ILE A N 1
ATOM 2063 C CA . ILE A 1 267 ? -2.875 -10.779 -3.067 1.00 47.19 267 ILE A CA 1
ATOM 2064 C C . ILE A 1 267 ? -3.340 -9.759 -4.119 1.00 47.19 267 ILE A C 1
ATOM 2066 O O . ILE A 1 267 ? -3.792 -8.672 -3.773 1.00 47.19 267 ILE A O 1
ATOM 2070 N N . GLY A 1 268 ? -3.249 -10.124 -5.402 1.00 55.50 268 GLY A N 1
ATOM 2071 C CA . GLY A 1 268 ? -3.852 -9.371 -6.504 1.00 55.50 268 GLY A CA 1
ATOM 2072 C C . GLY A 1 268 ? -2.904 -8.622 -7.445 1.00 55.50 268 GLY A C 1
ATOM 2073 O O . GLY A 1 268 ? -3.409 -8.088 -8.432 1.00 55.50 268 GLY A O 1
ATOM 2074 N N . SER A 1 269 ? -1.585 -8.604 -7.214 1.00 61.97 269 SER A N 1
ATOM 2075 C CA . SER A 1 269 ? -0.634 -8.084 -8.210 1.00 61.97 269 SER A CA 1
ATOM 2076 C C . SER A 1 269 ? -0.394 -9.099 -9.339 1.00 61.97 269 SER A C 1
ATOM 2078 O O . SER A 1 269 ? -0.442 -10.304 -9.128 1.00 61.97 269 SER A O 1
ATOM 2080 N N . VAL A 1 270 ? -0.165 -8.637 -10.567 1.00 78.69 270 VAL A N 1
ATOM 2081 C CA . VAL A 1 270 ? 0.300 -9.491 -11.671 1.00 78.69 270 VAL A CA 1
ATOM 2082 C C . VAL A 1 270 ? 1.584 -8.884 -12.207 1.00 78.69 270 VAL A C 1
ATOM 2084 O O . VAL A 1 270 ? 1.668 -7.672 -12.404 1.00 78.69 270 VAL A O 1
ATOM 2087 N N . ALA A 1 271 ? 2.600 -9.718 -12.390 1.00 82.69 271 ALA A N 1
ATOM 2088 C CA . ALA A 1 271 ? 3.823 -9.334 -13.076 1.00 82.69 271 ALA A CA 1
ATOM 2089 C C . ALA A 1 271 ? 3.842 -10.002 -14.447 1.00 82.69 271 ALA A C 1
ATOM 2091 O O . ALA A 1 271 ? 3.275 -11.083 -14.616 1.00 82.69 271 ALA A O 1
ATOM 2092 N N . PHE A 1 272 ? 4.510 -9.383 -15.414 1.00 88.06 272 PHE A N 1
ATOM 2093 C CA . PHE A 1 272 ? 4.706 -9.992 -16.719 1.00 88.06 272 PHE A CA 1
ATOM 2094 C C . PHE A 1 272 ? 6.175 -10.259 -16.999 1.00 88.06 272 PHE A C 1
ATOM 2096 O O . PHE A 1 272 ? 7.029 -9.392 -16.837 1.00 88.06 272 PHE A O 1
ATOM 2103 N N . ASP A 1 273 ? 6.442 -11.467 -17.476 1.00 87.88 273 ASP A N 1
ATOM 2104 C CA . ASP A 1 273 ? 7.690 -11.815 -18.137 1.00 87.88 273 ASP A CA 1
ATOM 2105 C C . ASP A 1 273 ? 7.501 -11.553 -19.638 1.00 87.88 273 ASP A C 1
ATOM 2107 O O . ASP A 1 273 ? 6.649 -12.179 -20.278 1.00 87.88 273 ASP A O 1
ATOM 2111 N N . LEU A 1 274 ? 8.207 -10.551 -20.167 1.00 93.25 274 LEU A N 1
ATOM 2112 C CA . LEU A 1 274 ? 7.983 -9.991 -21.501 1.00 93.25 274 LEU A CA 1
ATOM 2113 C C . LEU A 1 274 ? 9.157 -10.313 -22.425 1.00 93.25 274 LEU A C 1
ATOM 2115 O O . LEU A 1 274 ? 10.294 -9.925 -22.162 1.00 93.25 274 LEU A O 1
ATOM 2119 N N . LYS A 1 275 ? 8.865 -10.933 -23.568 1.00 95.00 275 LYS A N 1
ATOM 2120 C CA . LYS A 1 275 ? 9.802 -11.075 -24.683 1.00 95.00 275 LYS A CA 1
ATOM 2121 C C . LYS A 1 275 ? 9.269 -10.303 -25.882 1.00 95.00 275 LYS A C 1
ATOM 2123 O O . LYS A 1 275 ? 8.242 -10.674 -26.449 1.00 95.00 275 LYS A O 1
ATOM 2128 N N . LEU A 1 276 ? 9.981 -9.246 -26.264 1.00 95.19 276 LEU A N 1
ATOM 2129 C CA . LEU A 1 276 ? 9.637 -8.399 -27.400 1.00 95.19 276 LEU A CA 1
ATOM 2130 C C . LEU A 1 276 ? 10.704 -8.523 -28.492 1.00 95.19 276 LEU A C 1
ATOM 2132 O O . LEU A 1 276 ? 11.898 -8.323 -28.248 1.00 95.19 276 LEU A O 1
ATOM 2136 N N . THR A 1 277 ? 10.266 -8.863 -29.699 1.00 95.50 277 THR A N 1
ATOM 2137 C CA . THR A 1 277 ? 11.141 -9.062 -30.855 1.00 95.50 277 THR A CA 1
ATOM 2138 C C . THR A 1 277 ? 10.607 -8.289 -32.052 1.00 95.50 277 THR A C 1
ATOM 2140 O O . THR A 1 277 ? 9.437 -8.414 -32.408 1.00 95.50 277 THR A O 1
ATOM 2143 N N . LEU A 1 278 ? 11.474 -7.505 -32.683 1.00 95.69 278 LEU A N 1
ATOM 2144 C CA . LEU A 1 278 ? 11.221 -6.815 -33.939 1.00 95.69 278 LEU A CA 1
ATOM 2145 C C . LEU A 1 278 ? 11.933 -7.554 -35.070 1.00 95.69 278 LEU A C 1
ATOM 2147 O O . LEU A 1 278 ? 13.152 -7.688 -35.054 1.00 95.69 278 LEU A O 1
ATOM 2151 N N . ARG A 1 279 ? 11.177 -7.960 -36.085 1.00 96.31 279 ARG A N 1
ATOM 2152 C CA . ARG A 1 279 ? 11.702 -8.435 -37.361 1.00 96.31 279 ARG A CA 1
ATOM 2153 C C . ARG A 1 279 ? 11.684 -7.289 -38.377 1.00 96.31 279 ARG A C 1
ATOM 2155 O O . ARG A 1 279 ? 10.589 -6.818 -38.714 1.00 96.31 279 ARG A O 1
ATOM 2162 N N . PRO A 1 280 ? 12.847 -6.824 -38.865 1.00 94.25 280 PRO A N 1
ATOM 2163 C CA . PRO A 1 280 ? 12.904 -5.773 -39.875 1.00 94.25 280 PRO A CA 1
ATOM 2164 C C . PRO A 1 280 ? 12.277 -6.215 -41.203 1.00 94.25 280 PRO A C 1
ATOM 2166 O O . PRO A 1 280 ? 12.437 -7.361 -41.620 1.00 94.25 280 PRO A O 1
ATOM 2169 N N . SER A 1 281 ? 11.616 -5.299 -41.914 1.00 94.12 281 SER A N 1
ATOM 2170 C CA . SER A 1 281 ? 11.055 -5.569 -43.249 1.00 94.12 281 SER A CA 1
ATOM 2171 C C . SER A 1 281 ? 12.128 -5.803 -44.318 1.00 94.12 281 SER A C 1
ATOM 2173 O O . SER A 1 281 ? 11.863 -6.426 -45.340 1.00 94.12 281 SER A O 1
ATOM 2175 N N . THR A 1 282 ? 13.354 -5.344 -44.068 1.00 93.00 282 THR A N 1
ATOM 2176 C CA . THR A 1 282 ? 14.506 -5.464 -44.971 1.00 93.00 282 THR A CA 1
ATOM 2177 C C . THR A 1 282 ? 15.201 -6.829 -44.919 1.00 93.00 282 THR A C 1
ATOM 2179 O O . THR A 1 282 ? 16.182 -7.030 -45.628 1.00 93.00 282 THR A O 1
ATOM 2182 N N . GLY A 1 283 ? 14.721 -7.773 -44.096 1.00 91.88 283 GLY A N 1
ATOM 2183 C CA . GLY A 1 283 ? 15.301 -9.119 -43.987 1.00 91.88 283 GLY A CA 1
ATOM 2184 C C . GLY A 1 283 ? 16.567 -9.207 -43.124 1.00 91.88 283 GLY A C 1
ATOM 2185 O O . GLY A 1 283 ? 17.348 -10.142 -43.276 1.00 91.88 283 GLY A O 1
ATOM 2186 N N . GLY A 1 284 ? 16.783 -8.236 -42.230 1.00 92.88 284 GLY A N 1
ATOM 2187 C CA . GLY A 1 284 ? 17.865 -8.259 -41.240 1.00 92.88 284 GLY A CA 1
ATOM 2188 C C . GLY A 1 284 ? 17.615 -9.222 -40.066 1.00 92.88 284 GLY A C 1
ATOM 2189 O O . GLY A 1 284 ? 16.539 -9.815 -39.970 1.00 92.88 284 GLY A O 1
ATOM 2190 N N . PRO A 1 285 ? 18.595 -9.377 -39.153 1.00 96.06 285 PRO A N 1
ATOM 2191 C CA . PRO A 1 285 ? 18.422 -10.186 -37.949 1.00 96.06 285 PRO A CA 1
ATOM 2192 C C . PRO A 1 285 ? 17.308 -9.630 -37.051 1.00 96.06 285 PRO A C 1
ATOM 2194 O O . PRO A 1 285 ? 17.079 -8.420 -36.998 1.00 96.06 285 PRO A O 1
ATOM 2197 N N . ASP A 1 286 ? 16.644 -10.526 -36.319 1.00 96.38 286 ASP A N 1
ATOM 2198 C CA . ASP A 1 286 ? 15.635 -10.163 -35.324 1.00 96.38 286 ASP A CA 1
ATOM 2199 C C . ASP A 1 286 ? 16.279 -9.300 -34.212 1.00 96.38 286 ASP A C 1
ATOM 2201 O O . ASP A 1 286 ? 17.335 -9.630 -33.667 1.00 96.38 286 ASP A O 1
ATOM 2205 N N . VAL A 1 287 ? 15.635 -8.184 -33.866 1.00 96.38 287 VAL A N 1
ATOM 2206 C CA . VAL A 1 287 ? 16.093 -7.220 -32.858 1.00 96.38 287 VAL A CA 1
ATOM 2207 C C . VAL A 1 287 ? 15.290 -7.408 -31.575 1.00 96.38 287 VAL A C 1
ATOM 2209 O O . VAL A 1 287 ? 14.059 -7.373 -31.586 1.00 96.38 287 VAL A O 1
ATOM 2212 N N . HIS A 1 288 ? 15.974 -7.580 -30.446 1.00 96.38 288 HIS A N 1
ATOM 2213 C CA . HIS A 1 288 ? 15.325 -7.620 -29.136 1.00 96.38 288 HIS A CA 1
ATOM 2214 C C . HIS A 1 288 ? 15.068 -6.208 -28.620 1.00 96.38 288 HIS A C 1
ATOM 2216 O O . HIS A 1 288 ? 15.982 -5.389 -28.542 1.00 96.38 288 HIS A O 1
ATOM 2222 N N . LEU A 1 289 ? 13.819 -5.940 -28.254 1.00 94.81 289 LEU A N 1
ATOM 2223 C CA . LEU A 1 289 ? 13.393 -4.644 -27.745 1.00 94.81 289 LEU A CA 1
ATOM 2224 C C . LEU A 1 289 ? 13.204 -4.700 -26.225 1.00 94.81 289 LEU A C 1
ATOM 2226 O O . LEU A 1 289 ? 12.798 -5.727 -25.681 1.00 94.81 289 LEU A O 1
ATOM 2230 N N . GLN A 1 290 ? 13.482 -3.587 -25.545 1.00 92.88 290 GLN A N 1
ATOM 2231 C CA . GLN A 1 290 ? 13.251 -3.448 -24.106 1.00 92.88 290 GLN A CA 1
ATOM 2232 C C . GLN A 1 290 ? 11.835 -2.918 -23.854 1.00 92.88 290 GLN A C 1
ATOM 2234 O O . GLN A 1 290 ? 11.525 -1.832 -24.338 1.00 92.88 290 GLN A O 1
ATOM 2239 N N . PRO A 1 291 ? 10.971 -3.637 -23.115 1.00 93.06 291 PRO A N 1
ATOM 2240 C CA . PRO A 1 291 ? 9.627 -3.163 -22.803 1.00 93.06 291 PRO A CA 1
ATOM 2241 C C . PRO A 1 291 ? 9.643 -1.834 -22.041 1.00 93.06 291 PRO A C 1
ATOM 2243 O O . PRO A 1 291 ? 10.491 -1.608 -21.179 1.00 93.06 291 PRO A O 1
ATOM 2246 N N . THR A 1 292 ? 8.668 -0.969 -22.313 1.00 92.19 292 THR A N 1
ATOM 2247 C CA . THR A 1 292 ? 8.474 0.283 -21.568 1.00 92.19 292 THR A CA 1
ATOM 2248 C C . THR A 1 292 ? 7.520 0.079 -20.388 1.00 92.19 292 THR A C 1
ATOM 2250 O O . THR A 1 292 ? 6.695 -0.838 -20.391 1.00 92.19 292 THR A O 1
ATOM 2253 N N . ALA A 1 293 ? 7.580 0.970 -19.392 1.00 84.94 293 ALA A N 1
ATOM 2254 C CA . ALA A 1 293 ? 6.630 0.967 -18.274 1.00 84.94 293 ALA A CA 1
ATOM 2255 C C . ALA A 1 293 ? 5.174 1.103 -18.759 1.00 84.94 293 ALA A C 1
ATOM 2257 O O . ALA A 1 293 ? 4.305 0.364 -18.314 1.00 84.94 293 ALA A O 1
ATOM 2258 N N . ALA A 1 294 ? 4.930 1.957 -19.760 1.00 86.19 294 ALA A N 1
ATOM 2259 C CA . ALA A 1 294 ? 3.601 2.149 -20.340 1.00 86.19 294 ALA A CA 1
ATOM 2260 C C . ALA A 1 294 ? 3.043 0.879 -21.009 1.00 86.19 294 ALA A C 1
ATOM 2262 O O . ALA A 1 294 ? 1.846 0.611 -20.908 1.00 86.19 294 ALA A O 1
ATOM 2263 N N . LEU A 1 295 ? 3.890 0.082 -21.675 1.00 93.56 295 LEU A N 1
ATOM 2264 C CA . LEU A 1 295 ? 3.476 -1.220 -22.205 1.00 93.56 295 LEU A CA 1
ATOM 2265 C C . LEU A 1 295 ? 3.129 -2.183 -21.064 1.00 93.56 295 LEU A C 1
ATOM 2267 O O . LEU A 1 295 ? 2.108 -2.862 -21.131 1.00 93.56 295 LEU A O 1
ATOM 2271 N N . HIS A 1 296 ? 3.939 -2.219 -20.004 1.00 91.06 296 HIS A N 1
ATOM 2272 C CA . HIS A 1 296 ? 3.668 -3.060 -18.839 1.00 91.06 296 HIS A CA 1
ATOM 2273 C C . HIS A 1 296 ? 2.328 -2.697 -18.169 1.00 91.06 296 HIS A C 1
ATOM 2275 O O . HIS A 1 296 ? 1.505 -3.579 -17.928 1.00 91.06 296 HIS A O 1
ATOM 2281 N N . ASP A 1 297 ? 2.061 -1.410 -17.942 1.00 86.06 297 ASP A N 1
ATOM 2282 C CA . ASP A 1 297 ? 0.817 -0.928 -17.328 1.00 86.06 297 ASP A CA 1
ATOM 2283 C C . ASP A 1 297 ? -0.425 -1.250 -18.175 1.00 86.06 297 ASP A C 1
ATOM 2285 O O . ASP A 1 297 ? -1.471 -1.624 -17.632 1.00 86.06 297 ASP A O 1
ATOM 2289 N N . ALA A 1 298 ? -0.312 -1.177 -19.506 1.00 90.88 298 ALA A N 1
ATOM 2290 C CA . ALA A 1 298 ? -1.386 -1.566 -20.419 1.00 90.88 298 ALA A CA 1
ATOM 2291 C C . ALA A 1 298 ? -1.701 -3.072 -20.329 1.00 90.88 298 ALA A C 1
ATOM 2293 O O . ALA A 1 298 ? -2.870 -3.461 -20.294 1.00 90.88 298 ALA A O 1
ATOM 2294 N N . LEU A 1 299 ? -0.675 -3.927 -20.224 1.00 92.81 299 LEU A N 1
ATOM 2295 C CA . LEU A 1 299 ? -0.852 -5.379 -20.072 1.00 92.81 299 LEU A CA 1
ATOM 2296 C C . LEU A 1 299 ? -1.459 -5.745 -18.711 1.00 92.81 299 LEU A C 1
ATOM 2298 O O . LEU A 1 299 ? -2.342 -6.603 -18.649 1.00 92.81 299 LEU A O 1
ATOM 2302 N N . VAL A 1 300 ? -1.047 -5.067 -17.634 1.00 88.38 300 VAL A N 1
ATOM 2303 C CA . VAL A 1 300 ? -1.662 -5.208 -16.302 1.00 88.38 300 VAL A CA 1
ATOM 2304 C C . VAL A 1 300 ? -3.128 -4.789 -16.342 1.00 88.38 300 VAL A C 1
ATOM 2306 O O . VAL A 1 300 ? -3.990 -5.521 -15.858 1.00 88.38 300 VAL A O 1
ATOM 2309 N N . SER A 1 301 ? -3.431 -3.652 -16.967 1.00 87.25 301 SER A N 1
ATOM 2310 C CA . SER A 1 301 ? -4.802 -3.153 -17.095 1.00 87.25 301 SER A CA 1
ATOM 2311 C C . SER A 1 301 ? -5.685 -4.114 -17.891 1.00 87.25 301 SER A C 1
ATOM 2313 O O . SER A 1 301 ? -6.811 -4.391 -17.478 1.00 87.25 301 SER A O 1
ATOM 2315 N N . LEU A 1 302 ? -5.177 -4.676 -18.994 1.00 89.62 302 LEU A N 1
ATOM 2316 C CA . LEU A 1 302 ? -5.879 -5.716 -19.746 1.00 89.62 302 LEU A CA 1
ATOM 2317 C C . LEU A 1 302 ? -6.155 -6.949 -18.879 1.00 89.62 302 LEU A C 1
ATOM 2319 O O . LEU A 1 302 ? -7.282 -7.442 -18.852 1.00 89.62 302 LEU A O 1
ATOM 2323 N N . TRP A 1 303 ? -5.158 -7.405 -18.124 1.00 88.88 303 TRP A N 1
ATOM 2324 C CA . TRP A 1 303 ? -5.293 -8.603 -17.300 1.00 88.88 303 TRP A CA 1
ATOM 2325 C C . TRP A 1 303 ? -6.339 -8.436 -16.214 1.00 88.88 303 TRP A C 1
ATOM 2327 O O . TRP A 1 303 ? -7.178 -9.315 -16.034 1.00 88.88 303 TRP A O 1
ATOM 2337 N N . MET A 1 304 ? -6.346 -7.281 -15.548 1.00 84.19 304 MET A N 1
ATOM 2338 C CA . MET A 1 304 ? -7.354 -6.951 -14.543 1.00 84.19 304 MET A CA 1
ATOM 2339 C C . MET A 1 304 ? -8.758 -6.935 -15.164 1.00 84.19 304 MET A C 1
ATOM 2341 O O . MET A 1 304 ? -9.652 -7.598 -14.646 1.00 84.19 304 MET A O 1
ATOM 2345 N N . ARG A 1 305 ? -8.937 -6.293 -16.331 1.00 86.25 305 ARG A N 1
ATOM 2346 C CA . ARG A 1 305 ? -10.231 -6.263 -17.042 1.00 86.25 305 ARG A CA 1
ATOM 2347 C C . ARG A 1 305 ? -10.731 -7.658 -17.424 1.00 86.25 305 ARG A C 1
ATOM 2349 O O . ARG A 1 305 ? -11.925 -7.924 -17.309 1.00 86.25 305 ARG A O 1
ATOM 2356 N N . CYS A 1 306 ? -9.851 -8.542 -17.891 1.00 84.75 306 CYS A N 1
ATOM 2357 C CA . CYS A 1 306 ? -10.222 -9.920 -18.220 1.00 84.75 306 CYS A CA 1
ATOM 2358 C C . CYS A 1 306 ? -10.537 -10.734 -16.961 1.00 84.75 306 CYS A C 1
ATOM 2360 O O . CYS A 1 306 ? -11.550 -11.435 -16.925 1.00 84.75 306 CYS A O 1
ATOM 2362 N N . ARG A 1 307 ? -9.730 -10.586 -15.904 1.00 84.62 307 ARG A N 1
ATOM 2363 C CA . ARG A 1 307 ? -9.950 -11.256 -14.619 1.00 84.62 307 ARG A CA 1
ATOM 2364 C C . ARG A 1 307 ? -11.304 -10.891 -14.020 1.00 84.62 307 ARG A C 1
ATOM 2366 O O . ARG A 1 307 ? -12.018 -11.784 -13.575 1.00 84.62 307 ARG A O 1
ATOM 2373 N N . ASP A 1 308 ? -11.676 -9.614 -14.055 1.00 82.00 308 ASP A N 1
ATOM 2374 C CA . ASP A 1 308 ? -12.953 -9.128 -13.521 1.00 82.00 308 ASP A CA 1
ATOM 2375 C C . ASP A 1 308 ? -14.161 -9.680 -14.305 1.00 82.00 308 ASP A C 1
ATOM 2377 O O . ASP A 1 308 ? -15.260 -9.785 -13.768 1.00 82.00 308 ASP A O 1
ATOM 2381 N N . ARG A 1 309 ? -13.949 -10.127 -15.552 1.00 83.31 309 ARG A N 1
ATOM 2382 C CA . ARG A 1 309 ? -14.932 -10.863 -16.370 1.00 83.31 309 ARG A CA 1
ATOM 2383 C C . ARG A 1 309 ? -14.888 -12.384 -16.157 1.00 83.31 309 ARG A C 1
ATOM 2385 O O . ARG A 1 309 ? -15.482 -13.132 -16.929 1.00 83.31 309 ARG A O 1
ATOM 2392 N N . GLY A 1 310 ? -14.168 -12.858 -15.139 1.00 83.44 310 GLY A N 1
ATOM 2393 C CA . GLY A 1 310 ? -14.011 -14.282 -14.829 1.00 83.44 310 GLY A CA 1
ATOM 2394 C C . GLY A 1 310 ? -13.041 -15.020 -15.754 1.00 83.44 310 GLY A C 1
ATOM 2395 O O . GLY A 1 310 ? -13.065 -16.248 -15.817 1.00 83.44 310 GLY A O 1
ATOM 2396 N N . ALA A 1 311 ? -12.199 -14.289 -16.483 1.00 79.56 311 ALA A N 1
ATOM 2397 C CA . ALA A 1 311 ? -11.331 -14.836 -17.507 1.00 79.56 311 ALA A CA 1
ATOM 2398 C C . ALA A 1 311 ? -9.862 -14.545 -17.132 1.00 79.56 311 ALA A C 1
ATOM 2400 O O . ALA A 1 311 ? -9.344 -13.451 -17.344 1.00 79.56 311 ALA A O 1
ATOM 2401 N N . GLY A 1 312 ? -9.181 -15.521 -16.527 1.00 76.69 312 GLY A N 1
ATOM 2402 C CA . GLY A 1 312 ? -7.748 -15.431 -16.235 1.00 76.69 312 GLY A CA 1
ATOM 2403 C C . GLY A 1 312 ? -6.942 -16.065 -17.360 1.00 76.69 312 GLY A C 1
ATOM 2404 O O . GLY A 1 312 ? -7.107 -17.254 -17.603 1.00 76.69 312 GLY A O 1
ATOM 2405 N N . TYR A 1 313 ? -6.087 -15.296 -18.029 1.00 81.94 313 TYR A N 1
ATOM 2406 C CA . TYR A 1 313 ? -5.178 -15.821 -19.050 1.00 81.94 313 TYR A CA 1
ATOM 2407 C C . TYR A 1 313 ? -3.744 -15.912 -18.520 1.00 81.94 313 TYR A C 1
ATOM 2409 O O . TYR A 1 313 ? -3.332 -15.139 -17.644 1.00 81.94 313 TYR A O 1
ATOM 2417 N N . ARG A 1 314 ? -2.979 -16.871 -19.051 1.00 85.75 314 ARG A N 1
ATOM 2418 C CA . ARG A 1 314 ? -1.573 -17.107 -18.677 1.00 85.75 314 ARG A CA 1
ATOM 2419 C C . ARG A 1 314 ? -0.599 -16.455 -19.643 1.00 85.75 314 ARG A C 1
ATOM 2421 O O . ARG A 1 314 ? 0.469 -16.016 -19.214 1.00 85.75 314 ARG A O 1
ATOM 2428 N N . PHE A 1 315 ? -0.971 -16.365 -20.917 1.00 90.94 315 PHE A N 1
ATOM 2429 C CA . PHE A 1 315 ? -0.134 -15.775 -21.951 1.00 90.94 315 PHE A CA 1
ATOM 2430 C C . PHE A 1 315 ? -0.923 -14.780 -22.802 1.00 90.94 315 PHE A C 1
ATOM 2432 O O . PHE A 1 315 ? -2.104 -14.968 -23.092 1.00 90.94 315 PHE A O 1
ATOM 2439 N N . ILE A 1 316 ? -0.241 -13.712 -23.202 1.00 91.12 316 ILE A N 1
ATOM 2440 C CA . ILE A 1 316 ? -0.680 -12.784 -24.239 1.00 91.12 316 ILE A CA 1
ATOM 2441 C C . ILE A 1 316 ? 0.349 -12.878 -25.353 1.00 91.12 316 ILE A C 1
ATOM 2443 O O . ILE A 1 316 ? 1.535 -12.611 -25.130 1.00 91.12 316 ILE A O 1
ATOM 2447 N N . THR A 1 317 ? -0.118 -13.192 -26.552 1.00 93.56 317 THR A N 1
ATOM 2448 C CA . THR A 1 317 ? 0.676 -13.056 -27.766 1.00 93.56 317 THR A CA 1
ATOM 2449 C C . THR A 1 317 ? 0.105 -11.892 -28.556 1.00 93.56 317 THR A C 1
ATOM 2451 O O . THR A 1 317 ? -1.056 -11.919 -28.953 1.00 93.56 317 THR A O 1
ATOM 2454 N N . ALA A 1 318 ? 0.899 -10.848 -28.775 1.00 93.00 318 ALA A N 1
ATOM 2455 C CA . ALA A 1 318 ? 0.503 -9.729 -29.621 1.00 93.00 318 ALA A CA 1
ATOM 2456 C C . ALA A 1 318 ? 1.498 -9.573 -30.767 1.00 93.00 318 ALA A C 1
ATOM 2458 O O . ALA A 1 318 ? 2.711 -9.603 -30.567 1.00 93.00 318 ALA A O 1
ATOM 2459 N N . ARG A 1 319 ? 0.981 -9.408 -31.978 1.00 94.19 319 ARG A N 1
ATOM 2460 C CA . ARG A 1 319 ? 1.760 -9.246 -33.197 1.00 94.19 319 ARG A CA 1
ATOM 2461 C C . ARG A 1 319 ? 1.308 -7.979 -33.908 1.00 94.19 319 ARG A C 1
ATOM 2463 O O . ARG A 1 319 ? 0.116 -7.777 -34.098 1.00 94.19 319 ARG A O 1
ATOM 2470 N N . LEU A 1 320 ? 2.251 -7.122 -34.279 1.00 93.62 320 LEU A N 1
ATOM 2471 C CA . LEU A 1 320 ? 1.996 -5.928 -35.080 1.00 93.62 320 LEU A CA 1
ATOM 2472 C C . LEU A 1 320 ? 2.681 -6.110 -36.431 1.00 93.62 320 LEU A C 1
ATOM 2474 O O . LEU A 1 320 ? 3.906 -6.222 -36.482 1.00 93.62 320 LEU A O 1
ATOM 2478 N N . GLU A 1 321 ? 1.902 -6.181 -37.504 1.00 93.56 321 GLU A N 1
ATOM 2479 C CA . GLU A 1 321 ? 2.399 -6.431 -38.862 1.00 93.56 321 GLU A CA 1
ATOM 2480 C C . GLU A 1 321 ? 2.149 -5.228 -39.759 1.00 93.56 321 GLU A C 1
ATOM 2482 O O . GLU A 1 321 ? 1.156 -4.523 -39.598 1.00 93.56 321 GLU A O 1
ATOM 2487 N N . ASN A 1 322 ? 3.033 -4.994 -40.725 1.00 90.06 322 ASN A N 1
ATOM 2488 C CA . ASN A 1 322 ? 2.805 -3.959 -41.723 1.00 90.06 322 ASN A CA 1
ATOM 2489 C C . ASN A 1 322 ? 1.800 -4.453 -42.778 1.00 90.06 322 ASN A C 1
ATOM 2491 O O . ASN A 1 322 ? 2.103 -5.356 -43.557 1.00 90.06 322 ASN A O 1
ATOM 2495 N N . GLY A 1 323 ? 0.597 -3.882 -42.774 1.00 89.06 323 GLY A N 1
ATOM 2496 C CA . GLY A 1 323 ? -0.458 -4.141 -43.746 1.00 89.06 323 GLY A CA 1
ATOM 2497 C C . GLY A 1 323 ? -0.590 -3.020 -44.786 1.00 89.06 323 GLY A C 1
ATOM 2498 O O . GLY A 1 323 ? 0.017 -1.956 -44.657 1.00 89.06 323 GLY A O 1
ATOM 2499 N N . PRO A 1 324 ? -1.432 -3.206 -45.817 1.00 86.38 324 PRO A N 1
ATOM 2500 C CA . PRO A 1 324 ? -1.597 -2.233 -46.902 1.00 86.38 324 PRO A CA 1
ATOM 2501 C C . PRO A 1 324 ? -2.145 -0.869 -46.446 1.00 86.38 324 PRO A C 1
ATOM 2503 O O . PRO A 1 324 ? -1.977 0.119 -47.152 1.00 86.38 324 PRO A O 1
ATOM 2506 N N . GLN A 1 325 ? -2.793 -0.805 -45.278 1.00 89.75 325 GLN A N 1
ATOM 2507 C CA . GLN A 1 325 ? -3.344 0.423 -44.687 1.00 89.75 325 GLN A CA 1
ATOM 2508 C C . GLN A 1 325 ? -2.554 0.901 -43.454 1.00 89.75 325 GLN A C 1
ATOM 2510 O O . GLN A 1 325 ? -3.023 1.769 -42.722 1.00 89.75 325 GLN A O 1
ATOM 2515 N N . GLY A 1 326 ? -1.365 0.341 -43.213 1.00 89.38 326 GLY A N 1
ATOM 2516 C CA . GLY A 1 326 ? -0.555 0.603 -42.026 1.00 89.38 326 GLY A CA 1
ATOM 2517 C C . GLY A 1 326 ? -0.463 -0.606 -41.099 1.00 89.38 326 GLY A C 1
ATOM 2518 O O . GLY A 1 326 ? -0.704 -1.743 -41.501 1.00 89.38 326 GLY A O 1
ATOM 2519 N N . LEU A 1 327 ? -0.073 -0.363 -39.849 1.00 88.62 327 LEU A N 1
ATOM 2520 C CA . LEU A 1 327 ? 0.196 -1.423 -38.881 1.00 88.62 327 LEU A CA 1
ATOM 2521 C C . LEU A 1 327 ? -1.104 -2.083 -38.398 1.00 88.62 327 LEU A C 1
ATOM 2523 O O . LEU A 1 327 ? -1.981 -1.416 -37.852 1.00 88.62 327 LEU A O 1
ATOM 2527 N N . VAL A 1 328 ? -1.208 -3.400 -38.575 1.00 90.25 328 VAL A N 1
ATOM 2528 C CA . VAL A 1 328 ? -2.372 -4.205 -38.189 1.00 90.25 328 VAL A CA 1
ATOM 2529 C C . VAL A 1 328 ? -2.035 -5.007 -36.929 1.00 90.25 328 VAL A C 1
ATOM 2531 O O . VAL A 1 328 ? -1.099 -5.815 -36.955 1.00 90.25 328 VAL A O 1
ATOM 2534 N N . PRO A 1 329 ? -2.750 -4.789 -35.810 1.00 89.75 329 PRO A N 1
ATOM 2535 C CA . PRO A 1 329 ? -2.539 -5.559 -34.598 1.00 89.75 329 PRO A CA 1
ATOM 2536 C C . PRO A 1 329 ? -3.328 -6.868 -34.606 1.00 89.75 329 PRO A C 1
ATOM 2538 O O . PRO A 1 329 ? -4.530 -6.896 -34.863 1.00 89.75 329 PRO A O 1
ATOM 2541 N N . HIS A 1 330 ? -2.652 -7.940 -34.217 1.00 90.06 330 HIS A N 1
ATOM 2542 C CA . HIS A 1 330 ? -3.219 -9.255 -33.962 1.00 90.06 330 HIS A CA 1
ATOM 2543 C C . HIS A 1 330 ? -2.904 -9.639 -32.519 1.00 90.06 330 HIS A C 1
ATOM 2545 O O . HIS A 1 330 ? -1.742 -9.843 -32.173 1.00 90.06 330 HIS A O 1
ATOM 2551 N N . ILE A 1 331 ? -3.921 -9.712 -31.661 1.00 88.12 331 ILE A N 1
ATOM 2552 C CA . ILE A 1 331 ? -3.754 -10.070 -30.248 1.00 88.12 331 ILE A CA 1
ATOM 2553 C C . ILE A 1 331 ? -4.503 -11.366 -29.985 1.00 88.12 331 ILE A C 1
ATOM 2555 O O . ILE A 1 331 ? -5.691 -11.473 -30.272 1.00 88.12 331 ILE A O 1
ATOM 2559 N N . VAL A 1 332 ? -3.793 -12.339 -29.427 1.00 86.62 332 VAL A N 1
ATOM 2560 C CA . VAL A 1 332 ? -4.319 -13.639 -29.026 1.00 86.62 332 VAL A CA 1
ATOM 2561 C C . VAL A 1 332 ? -4.095 -13.793 -27.526 1.00 86.62 332 VAL A C 1
ATOM 2563 O O . VAL A 1 332 ? -2.972 -13.650 -27.033 1.00 86.62 332 VAL A O 1
ATOM 2566 N N . LEU A 1 333 ? -5.179 -14.059 -26.797 1.00 84.62 333 LEU A N 1
ATOM 2567 C CA . LEU A 1 333 ? -5.142 -14.400 -25.377 1.00 84.62 333 LEU A CA 1
ATOM 2568 C C . LEU A 1 333 ? -5.198 -15.919 -25.226 1.00 84.62 333 LEU A C 1
ATOM 2570 O O . LEU A 1 333 ? -6.137 -16.551 -25.712 1.00 84.62 333 LEU A O 1
ATOM 2574 N N . GLU A 1 334 ? -4.217 -16.493 -24.534 1.00 83.50 334 GLU A N 1
ATOM 2575 C CA . GLU A 1 334 ? -4.178 -17.924 -24.232 1.00 83.50 334 GLU A CA 1
ATOM 2576 C C . GLU A 1 334 ? -4.493 -18.151 -22.747 1.00 83.50 334 GLU A C 1
ATOM 2578 O O . GLU A 1 334 ? -3.791 -17.665 -21.847 1.00 83.50 334 GLU A O 1
ATOM 2583 N N . TRP A 1 335 ? -5.593 -18.871 -22.518 1.00 77.38 335 TRP A N 1
ATOM 2584 C CA . TRP A 1 335 ? -6.207 -19.125 -21.214 1.00 77.38 335 TRP A CA 1
ATOM 2585 C C . TRP A 1 335 ? -5.493 -20.241 -20.443 1.00 77.38 335 TRP A C 1
ATOM 2587 O O . TRP A 1 335 ? -5.314 -21.337 -21.017 1.00 77.38 335 TRP A O 1
#

Foldseek 3Di:
DDDLVRLLVVLLVVQVVVQVVLAVVVCVQADPPWDWDQDLVVQWIFTHDPPDTSDIFGKAWQWKAFPVQQKIFGSLLDPVHDNVSCVLLVQQLVVSVVSVNVVSNDRMDRHPDVVVVVSSLSSSLVSSVASHWDWDDDDRMIIIMRTHDAPGPPPPPVPVVVVVVVVVPDPDDDDDDDDDDDDDDDDDDDDDDDDDDDDDYDDDDDDDDDDDDDDDDPDDPDPVLDDDPVLQVQLLVQQLVQDPPVQNVFFAKKKKKWFWDPDPTDPPDTFIDIWIWTDGNVRDDIDTTDHDPSSRVSVRVVQVVSVVVVHHFGIKIWMWGQDPVGTDIDIDTHD

pLDDT: mean 80.79, std 22.84, range [29.86, 98.75]

Radius of gyration: 27.88 Å; chains: 1; bounding box: 74×72×71 Å